Protein AF-0000000078660604 (afdb_homodimer)

Sequence (344 aa):
MTVRSMRATLASGRTIIAGRRSEPRTDGQVPAVAADTLDAATIACNVEVAREIYASRRRRHKFLPVDLFGEPTWDILLDLYLAAREDRRVPTTSACIGAHVPPTTALRWLRILEARGLVEREDDGRDGRRTFVRLTRAGLVAMDGCLANLHAGIRRAFGDGTSADARLRLAEMTVRSMRATLASGRTIIAGRRSEPRTDGQVPAVAADTLDAATIACNVEVAREIYASRRRRHKFLPVDLFGEPTWDILLDLYLAAREDRRVPTTSACIGAHVPPTTALRWLRILEARGLVEREDDGRDGRRTFVRLTRAGLVAMDGCLANLHAGIRRAFGDGTSADARLRLAE

pLDDT: mean 76.72, std 24.12, range [31.22, 98.31]

Solvent-accessible surface area (backbone atoms only — not comparable to full-atom values): 19806 Å² total; per-residue (Å²): 138,82,80,76,77,78,76,77,79,77,78,77,74,77,73,76,73,75,72,74,73,74,67,75,75,73,69,70,64,66,69,73,65,70,74,74,72,74,52,69,50,57,49,48,37,30,50,51,49,44,50,44,54,57,50,43,63,62,52,37,48,80,50,39,70,60,88,65,54,62,48,41,52,57,38,35,52,48,53,37,48,53,29,56,78,65,73,46,85,38,43,46,67,58,47,23,59,58,25,74,49,60,56,72,59,31,51,54,48,50,50,50,37,35,73,70,50,32,29,48,78,42,72,66,76,73,70,81,74,51,42,29,41,40,57,27,74,60,26,46,52,28,49,50,52,40,35,47,52,43,47,52,46,51,38,68,60,53,54,76,58,75,14,45,60,36,54,45,54,65,71,95,137,82,80,76,79,78,76,80,79,80,76,79,75,78,72,75,73,73,70,75,74,72,69,77,74,74,71,72,64,65,70,75,65,72,73,73,74,71,52,68,49,57,49,48,37,29,50,50,47,45,52,44,54,57,51,42,62,62,52,36,48,81,49,38,69,60,90,64,55,63,48,40,53,55,38,35,51,48,52,35,49,52,28,55,78,66,74,46,85,38,42,46,66,56,47,23,60,58,23,74,47,62,56,72,58,29,49,52,47,51,49,51,37,33,75,70,50,33,30,47,76,42,73,65,76,72,70,80,74,51,41,30,42,40,58,28,74,62,28,46,53,28,48,49,53,39,35,45,50,43,48,52,46,51,38,68,58,54,55,75,58,75,15,47,63,38,56,45,55,66,70,94

Secondary structure (DSSP, 8-state):
---------------------------------------HHHHHHHHHHHHHHHHHHHHGGGTS-GGG---HHHHHHHHHHHHHHTT--EEHHHHHHHTTS-HHHHHHHHHHHHHTTSEEEEE-SSSSS-EEEEE-HHHHHHHHHHHHHHHHHHHHHHTTS-SHHHHHHHH-/---------------------------------------HHHHHHHHHHHHHHHHHHHHGGGTS-GGG---HHHHHHHHHHHHHHTT--EEHHHHHHHTTS-HHHHHHHHHHHHHTTSEEEEE-SSSSS-EEEEE-HHHHHHHHHHHHHHHHHHHHHHTTS-SHHHHHHHH-

Foldseek 3Di:
DPPPPPPPPPPPPPPPPPPPPPDPPPPVPPPPPVPPPDDPVLLVQLLVLLVVVLVVLVVVCVPDPPVVDFDLLSQLLSVQLNCVVVVHWAWPVNSQVSRVDPSVVNVVSVVVCVVVQQKDKDQPVPPRPIITMHGDPVNNSVSSVVSSVVSVVVCVQDPPCVHVVVVVVVVD/DDPPPPPPPPPPPPPPPPPPPPPPPPPVPVPPPVPPPDDPVLLVQLLVLLVVVLVVLVVVCVPDPPVVDFDLLSQLLSVQLNCVVVVHWAWPVNSQVSRVDPSVVNVVSVVVCVVVQQKDKDQPVPPSPIIIMHGDPVNNSVSSVVSSVVSVVVCVQDPPCVHPVVVVVVVD

InterPro domains:
  IPR000835 MarR-type HTH domain [PF13463] (85-139)
  IPR000835 MarR-type HTH domain [SM00347] (62-166)
  IPR023187 Transcriptional regulator MarR-type, conserved site [PS01117] (105-139)
  IPR036388 Winged helix-like DNA-binding domain superfamily [G3DSA:1.10.10.10] (17-172)
  IPR036390 Winged helix DNA-binding domain superfamily [SSF46785] (57-165)

Structure (mmCIF, N/CA/C/O backbone):
data_AF-0000000078660604-model_v1
#
loop_
_entity.id
_entity.type
_entity.pdbx_description
1 polymer 'Transcriptional regulator, MarR family'
#
loop_
_atom_site.group_PDB
_atom_site.id
_atom_site.type_symbol
_atom_site.label_atom_id
_atom_site.label_alt_id
_atom_site.label_comp_id
_atom_site.label_asym_id
_atom_site.label_entity_id
_atom_site.label_seq_id
_atom_site.pdbx_PDB_ins_code
_atom_site.Cartn_x
_atom_site.Cartn_y
_atom_site.Cartn_z
_atom_site.occupancy
_atom_site.B_iso_or_equiv
_atom_site.auth_seq_id
_atom_site.auth_comp_id
_atom_site.auth_asym_id
_atom_site.auth_atom_id
_atom_site.pdbx_PDB_model_num
ATOM 1 N N . MET A 1 1 ? 59.281 -21.281 -85.25 1 31.39 1 MET A N 1
ATOM 2 C CA . MET A 1 1 ? 59.375 -20.484 -84 1 31.39 1 MET A CA 1
ATOM 3 C C . MET A 1 1 ? 58.219 -20.766 -83.062 1 31.39 1 MET A C 1
ATOM 5 O O . MET A 1 1 ? 57.062 -20.453 -83.438 1 31.39 1 MET A O 1
ATOM 9 N N . THR A 1 2 ? 58.25 -21.938 -82.312 1 33.91 2 THR A N 1
ATOM 10 C CA . THR A 1 2 ? 57.344 -22.766 -81.562 1 33.91 2 THR A CA 1
ATOM 11 C C . THR A 1 2 ? 56.906 -22.031 -80.312 1 33.91 2 THR A C 1
ATOM 13 O O . THR A 1 2 ? 57.75 -21.641 -79.438 1 33.91 2 THR A O 1
ATOM 16 N N . VAL A 1 3 ? 55.906 -21.203 -80.438 1 34.47 3 VAL A N 1
ATOM 17 C CA . VAL A 1 3 ? 55.312 -20.391 -79.375 1 34.47 3 VAL A CA 1
ATOM 18 C C . VAL A 1 3 ? 54.875 -21.281 -78.188 1 34.47 3 VAL A C 1
ATOM 20 O O . VAL A 1 3 ? 54.094 -22.203 -78.375 1 34.47 3 VAL A O 1
ATOM 23 N N . ARG A 1 4 ? 55.812 -21.562 -77.188 1 33 4 ARG A N 1
ATOM 24 C CA . ARG A 1 4 ? 55.688 -22.328 -75.938 1 33 4 ARG A CA 1
ATOM 25 C C . ARG A 1 4 ? 54.594 -21.734 -75.062 1 33 4 ARG A C 1
ATOM 27 O O . ARG A 1 4 ? 54.656 -20.562 -74.688 1 33 4 ARG A O 1
ATOM 34 N N . SER A 1 5 ? 53.344 -22.156 -75.188 1 31.97 5 SER A N 1
ATOM 35 C CA . SER A 1 5 ? 52.188 -21.75 -74.438 1 31.97 5 SER A CA 1
ATOM 36 C C . SER A 1 5 ? 52.406 -22.016 -72.938 1 31.97 5 SER A C 1
ATOM 38 O O . SER A 1 5 ? 52.688 -23.141 -72.562 1 31.97 5 SER A O 1
ATOM 40 N N . MET A 1 6 ? 53.094 -21.109 -72.25 1 31.22 6 MET A N 1
ATOM 41 C CA . MET A 1 6 ? 53.406 -21.203 -70.812 1 31.22 6 MET A CA 1
ATOM 42 C C . MET A 1 6 ? 52.125 -21.344 -70 1 31.22 6 MET A C 1
ATOM 44 O O . MET A 1 6 ? 51.281 -20.453 -70.062 1 31.22 6 MET A O 1
ATOM 48 N N . ARG A 1 7 ? 51.531 -22.547 -69.875 1 34.06 7 ARG A N 1
ATOM 49 C CA . ARG A 1 7 ? 50.375 -22.891 -69.062 1 34.06 7 ARG A CA 1
ATOM 50 C C . ARG A 1 7 ? 50.625 -22.516 -67.625 1 34.06 7 ARG A C 1
ATOM 52 O O . ARG A 1 7 ? 51.531 -23.047 -67 1 34.06 7 ARG A O 1
ATOM 59 N N . ALA A 1 8 ? 50.438 -21.203 -67.25 1 32.97 8 ALA A N 1
ATOM 60 C CA . ALA A 1 8 ? 50.531 -20.766 -65.875 1 32.97 8 ALA A CA 1
ATOM 61 C C . ALA A 1 8 ? 49.594 -21.578 -64.938 1 32.97 8 ALA A C 1
ATOM 63 O O . ALA A 1 8 ? 48.406 -21.75 -65.25 1 32.97 8 ALA A O 1
ATOM 64 N N . THR A 1 9 ? 50.094 -22.641 -64.312 1 33.59 9 THR A N 1
ATOM 65 C CA . THR A 1 9 ? 49.438 -23.438 -63.25 1 33.59 9 THR A CA 1
ATOM 66 C C . THR A 1 9 ? 49 -22.562 -62.094 1 33.59 9 THR A C 1
ATOM 68 O O . THR A 1 9 ? 49.812 -21.891 -61.469 1 33.59 9 THR A O 1
ATOM 71 N N . LEU A 1 10 ? 47.812 -21.938 -62.188 1 32.25 10 LEU A N 1
ATOM 72 C CA . LEU A 1 10 ? 47.219 -21.172 -61.094 1 32.25 10 LEU A CA 1
ATOM 73 C C . LEU A 1 10 ? 47.062 -22.047 -59.844 1 32.25 10 LEU A C 1
ATOM 75 O O . LEU A 1 10 ? 46.469 -23.109 -59.906 1 32.25 10 LEU A O 1
ATOM 79 N N . ALA A 1 11 ? 48.125 -22.016 -58.969 1 34.28 11 ALA A N 1
ATOM 80 C CA . ALA A 1 11 ? 48.125 -22.609 -57.625 1 34.28 11 ALA A CA 1
ATOM 81 C C . ALA A 1 11 ? 46.906 -22.172 -56.844 1 34.28 11 ALA A C 1
ATOM 83 O O . ALA A 1 11 ? 46.688 -20.969 -56.625 1 34.28 11 ALA A O 1
ATOM 84 N N . SER A 1 12 ? 45.75 -22.875 -57.062 1 32 12 SER A N 1
ATOM 85 C CA . SER A 1 12 ? 44.562 -22.656 -56.219 1 32 12 SER A CA 1
ATOM 86 C C . SER A 1 12 ? 44.875 -22.781 -54.75 1 32 12 SER A C 1
ATOM 88 O O . SER A 1 12 ? 45.281 -23.844 -54.281 1 32 12 SER A O 1
ATOM 90 N N . GLY A 1 13 ? 45.656 -21.797 -54.156 1 32.31 13 GLY A N 1
ATOM 91 C CA . GLY A 1 13 ? 45.875 -21.812 -52.719 1 32.31 13 GLY A CA 1
ATOM 92 C C . GLY A 1 13 ? 44.562 -21.922 -51.938 1 32.31 13 GLY A C 1
ATOM 93 O O . GLY A 1 13 ? 43.719 -21.047 -52.031 1 32.31 13 GLY A O 1
ATOM 94 N N . ARG A 1 14 ? 44.094 -23.188 -51.75 1 37.88 14 ARG A N 1
ATOM 95 C CA . ARG A 1 14 ? 43 -23.453 -50.812 1 37.88 14 ARG A CA 1
ATOM 96 C C . ARG A 1 14 ? 43.312 -22.812 -49.438 1 37.88 14 ARG A C 1
ATOM 98 O O . ARG A 1 14 ? 44.312 -23.141 -48.812 1 37.88 14 ARG A O 1
ATOM 105 N N . THR A 1 15 ? 43 -21.516 -49.344 1 38.97 15 THR A N 1
ATOM 106 C CA . THR A 1 15 ? 43.031 -20.906 -48.031 1 38.97 15 THR A CA 1
ATOM 107 C C . THR A 1 15 ? 42.188 -21.719 -47.031 1 38.97 15 THR A C 1
ATOM 109 O O . THR A 1 15 ? 41 -21.938 -47.219 1 38.97 15 THR A O 1
ATOM 112 N N . ILE A 1 16 ? 42.844 -22.688 -46.375 1 35.78 16 ILE A N 1
ATOM 113 C CA . ILE A 1 16 ? 42.219 -23.359 -45.25 1 35.78 16 ILE A CA 1
ATOM 114 C C . ILE A 1 16 ? 41.688 -22.328 -44.25 1 35.78 16 ILE A C 1
ATOM 116 O O . ILE A 1 16 ? 42.438 -21.484 -43.781 1 35.78 16 ILE A O 1
ATOM 120 N N . ILE A 1 17 ? 40.531 -21.844 -44.5 1 37.28 17 ILE A N 1
ATOM 121 C CA . ILE A 1 17 ? 39.875 -21.078 -43.438 1 37.28 17 ILE A CA 1
ATOM 122 C C . ILE A 1 17 ? 39.844 -21.875 -42.125 1 37.28 17 ILE A C 1
ATOM 124 O O . ILE A 1 17 ? 39.219 -22.938 -42.062 1 37.28 17 ILE A O 1
ATOM 128 N N . ALA A 1 18 ? 40.906 -21.812 -41.312 1 39.91 18 ALA A N 1
ATOM 129 C CA . ALA A 1 18 ? 40.875 -22.312 -39.938 1 39.91 18 ALA A CA 1
ATOM 130 C C . ALA A 1 18 ? 39.562 -21.891 -39.25 1 39.91 18 ALA A C 1
ATOM 132 O O . ALA A 1 18 ? 39.25 -20.703 -39.188 1 39.91 18 ALA A O 1
ATOM 133 N N . GLY A 1 19 ? 38.562 -22.75 -39.438 1 31.53 19 GLY A N 1
ATOM 134 C CA . GLY A 1 19 ? 37.375 -22.562 -38.625 1 31.53 19 GLY A CA 1
ATOM 135 C C . GLY A 1 19 ? 37.656 -22.172 -37.188 1 31.53 19 GLY A C 1
ATOM 136 O O . GLY A 1 19 ? 38.5 -22.781 -36.531 1 31.53 19 GLY A O 1
ATOM 137 N N . ARG A 1 20 ? 37.688 -20.859 -36.875 1 36.06 20 ARG A N 1
ATOM 138 C CA . ARG A 1 20 ? 37.688 -20.453 -35.5 1 36.06 20 ARG A CA 1
ATOM 139 C C . ARG A 1 20 ? 36.844 -21.359 -34.625 1 36.06 20 ARG A C 1
ATOM 141 O O . ARG A 1 20 ? 35.656 -21.531 -34.906 1 36.06 20 ARG A O 1
ATOM 148 N N . ARG A 1 21 ? 37.5 -22.406 -34 1 37 21 ARG A N 1
ATOM 149 C CA . ARG A 1 21 ? 36.844 -23.156 -32.938 1 37 21 ARG A CA 1
ATOM 150 C C . ARG A 1 21 ? 36 -22.25 -32.062 1 37 21 ARG A C 1
ATOM 152 O O . ARG A 1 21 ? 36.5 -21.25 -31.531 1 37 21 ARG A O 1
ATOM 159 N N . SER A 1 22 ? 34.688 -22.156 -32.406 1 39.25 22 SER A N 1
ATOM 160 C CA . SER A 1 22 ? 33.781 -21.516 -31.453 1 39.25 22 SER A CA 1
ATOM 161 C C . SER A 1 22 ? 34.125 -21.875 -30.016 1 39.25 22 SER A C 1
ATOM 163 O O . SER A 1 22 ? 34.281 -23.062 -29.703 1 39.25 22 SER A O 1
ATOM 165 N N . GLU A 1 23 ? 34.906 -21.078 -29.281 1 43.34 23 GLU A N 1
ATOM 166 C CA . GLU A 1 23 ? 35.062 -21.266 -27.844 1 43.34 23 GLU A CA 1
ATOM 167 C C . GLU A 1 23 ? 33.75 -21.75 -27.219 1 43.34 23 GLU A C 1
ATOM 169 O O . GLU A 1 23 ? 32.688 -21.375 -27.656 1 43.34 23 GLU A O 1
ATOM 174 N N . PRO A 1 24 ? 33.781 -22.984 -26.641 1 40.78 24 PRO A N 1
ATOM 175 C CA . PRO A 1 24 ? 32.562 -23.375 -25.938 1 40.78 24 PRO A CA 1
ATOM 176 C C . PRO A 1 24 ? 31.922 -22.203 -25.188 1 40.78 24 PRO A C 1
ATOM 178 O O . PRO A 1 24 ? 32.625 -21.359 -24.656 1 40.78 24 PRO A O 1
ATOM 181 N N . ARG A 1 25 ? 30.797 -21.719 -25.703 1 39.72 25 ARG A N 1
ATOM 182 C CA . ARG A 1 25 ? 30 -20.844 -24.875 1 39.72 25 ARG A CA 1
ATOM 183 C C . ARG A 1 25 ? 29.953 -21.344 -23.422 1 39.72 25 ARG A C 1
ATOM 185 O O . ARG A 1 25 ? 29.5 -22.453 -23.172 1 39.72 25 ARG A O 1
ATOM 192 N N . THR A 1 26 ? 30.984 -21.062 -22.609 1 37.56 26 THR A N 1
ATOM 193 C CA . THR A 1 26 ? 30.734 -21.25 -21.188 1 37.56 26 THR A CA 1
ATOM 194 C C . THR A 1 26 ? 29.297 -20.844 -20.828 1 37.56 26 THR A C 1
ATOM 196 O O . THR A 1 26 ? 28.938 -19.672 -20.891 1 37.56 26 THR A O 1
ATOM 199 N N . ASP A 1 27 ? 28.391 -21.656 -21.281 1 35.84 27 ASP A N 1
ATOM 200 C CA . ASP A 1 27 ? 27.094 -21.484 -20.641 1 35.84 27 ASP A CA 1
ATOM 201 C C . ASP A 1 27 ? 27.25 -21.219 -19.141 1 35.84 27 ASP A C 1
ATOM 203 O O . ASP A 1 27 ? 27.641 -22.109 -18.391 1 35.84 27 ASP A O 1
ATOM 207 N N . GLY A 1 28 ? 27.938 -20.141 -18.797 1 37.28 28 GLY A N 1
ATOM 208 C CA . GLY A 1 28 ? 27.828 -19.75 -17.406 1 37.28 28 GLY A CA 1
ATOM 209 C C . GLY A 1 28 ? 26.5 -20.141 -16.781 1 37.28 28 GLY A C 1
ATOM 210 O O . GLY A 1 28 ? 25.516 -19.422 -16.891 1 37.28 28 GLY A O 1
ATOM 211 N N . GLN A 1 29 ? 26.234 -21.453 -16.734 1 36.56 29 GLN A N 1
ATOM 212 C CA . GLN A 1 29 ? 25.109 -21.875 -15.906 1 36.56 29 GLN A CA 1
ATOM 213 C C . GLN A 1 29 ? 25.062 -21.094 -14.602 1 36.56 29 GLN A C 1
ATOM 215 O O . GLN A 1 29 ? 26.031 -21.094 -13.828 1 36.56 29 GLN A O 1
ATOM 220 N N . VAL A 1 30 ? 24.562 -19.906 -14.602 1 39.44 30 VAL A N 1
ATOM 221 C CA . VAL A 1 30 ? 24.234 -19.375 -13.281 1 39.44 30 VAL A CA 1
ATOM 222 C C . VAL A 1 30 ? 23.859 -20.516 -12.344 1 39.44 30 VAL A C 1
ATOM 224 O O . VAL A 1 30 ? 23.062 -21.391 -12.695 1 39.44 30 VAL A O 1
ATOM 227 N N . PRO A 1 31 ? 24.891 -21 -11.602 1 38.25 31 PRO A N 1
ATOM 228 C CA . PRO A 1 31 ? 24.438 -22.062 -10.703 1 38.25 31 PRO A CA 1
ATOM 229 C C . PRO A 1 31 ? 22.969 -21.906 -10.297 1 38.25 31 PRO A C 1
ATOM 231 O O . PRO A 1 31 ? 22.484 -20.781 -10.141 1 38.25 31 PRO A O 1
ATOM 234 N N . ALA A 1 32 ? 22.172 -22.719 -10.734 1 37.56 32 ALA A N 1
ATOM 235 C CA . ALA A 1 32 ? 20.844 -22.75 -10.117 1 37.56 32 ALA A CA 1
ATOM 236 C C . ALA A 1 32 ? 20.922 -22.484 -8.617 1 37.56 32 ALA A C 1
ATOM 238 O O . ALA A 1 32 ? 21.469 -23.281 -7.863 1 37.56 32 ALA A O 1
ATOM 239 N N . VAL A 1 33 ? 21.516 -21.406 -8.172 1 40.03 33 VAL A N 1
ATOM 240 C CA . VAL A 1 33 ? 21.312 -21.172 -6.746 1 40.03 33 VAL A CA 1
ATOM 241 C C . VAL A 1 33 ? 20.078 -21.922 -6.258 1 40.03 33 VAL A C 1
ATOM 243 O O . VAL A 1 33 ? 19 -21.781 -6.836 1 40.03 33 VAL A O 1
ATOM 246 N N . ALA A 1 34 ? 20.172 -23.141 -5.875 1 41.19 34 ALA A N 1
ATOM 247 C CA . ALA A 1 34 ? 19.094 -23.828 -5.18 1 41.19 34 ALA A CA 1
ATOM 248 C C . ALA A 1 34 ? 18.141 -22.844 -4.5 1 41.19 34 ALA A C 1
ATOM 250 O O . ALA A 1 34 ? 18.578 -21.984 -3.744 1 41.19 34 ALA A O 1
ATOM 251 N N . ALA A 1 35 ? 17.328 -22.172 -5.18 1 47.12 35 ALA A N 1
ATOM 252 C CA . ALA A 1 35 ? 16.312 -21.359 -4.523 1 47.12 35 ALA A CA 1
ATOM 253 C C . ALA A 1 35 ? 16.016 -21.875 -3.123 1 47.12 35 ALA A C 1
ATOM 255 O O . ALA A 1 35 ? 15.43 -22.953 -2.971 1 47.12 35 ALA A O 1
ATOM 256 N N . ASP A 1 36 ? 16.938 -21.906 -2.211 1 53.41 36 ASP A N 1
ATOM 257 C CA . ASP A 1 36 ? 16.688 -22.297 -0.826 1 53.41 36 ASP A CA 1
ATOM 258 C C . ASP A 1 36 ? 15.242 -22.031 -0.43 1 53.41 36 ASP A C 1
ATOM 260 O O . ASP A 1 36 ? 14.719 -20.938 -0.667 1 53.41 36 ASP A O 1
ATOM 264 N N . THR A 1 37 ? 14.375 -23.047 -0.521 1 72 37 THR A N 1
ATOM 265 C CA . THR A 1 37 ? 12.969 -23.109 -0.155 1 72 37 THR A CA 1
ATOM 266 C C . THR A 1 37 ? 12.727 -22.438 1.194 1 72 37 THR A C 1
ATOM 268 O O . THR A 1 37 ? 13.477 -22.656 2.146 1 72 37 THR A O 1
ATOM 271 N N . LEU A 1 38 ? 12.148 -21.297 1.177 1 86.25 38 LEU A N 1
ATOM 272 C CA . LEU A 1 38 ? 11.734 -20.656 2.42 1 86.25 38 LEU A CA 1
ATOM 273 C C . LEU A 1 38 ? 11.086 -21.656 3.363 1 86.25 38 LEU A C 1
ATOM 275 O O . LEU A 1 38 ? 10.398 -22.578 2.918 1 86.25 38 LEU A O 1
ATOM 279 N N . ASP A 1 39 ? 11.492 -21.547 4.598 1 87.94 39 ASP A N 1
ATOM 280 C CA . ASP A 1 39 ? 10.844 -22.422 5.578 1 87.94 39 ASP A CA 1
ATOM 281 C C . ASP A 1 39 ? 9.352 -22.109 5.688 1 87.94 39 ASP A C 1
ATOM 283 O O . ASP A 1 39 ? 8.914 -21.016 5.324 1 87.94 39 ASP A O 1
ATOM 287 N N . ALA A 1 40 ? 8.648 -23.062 6.184 1 88.81 40 ALA A N 1
ATOM 288 C CA . ALA A 1 40 ? 7.191 -23 6.23 1 88.81 40 ALA A CA 1
ATOM 289 C C . ALA A 1 40 ? 6.719 -21.844 7.094 1 88.81 40 ALA A C 1
ATOM 291 O O . ALA A 1 40 ? 5.695 -21.219 6.805 1 88.81 40 ALA A O 1
ATOM 292 N N . ALA A 1 41 ? 7.465 -21.562 8.117 1 86.44 41 ALA A N 1
ATOM 293 C CA . ALA A 1 41 ? 7.09 -20.469 9.016 1 86.44 41 ALA A CA 1
ATOM 294 C C . ALA A 1 41 ? 7.199 -19.109 8.312 1 86.44 41 ALA A C 1
ATOM 296 O O . ALA A 1 41 ? 6.328 -18.25 8.469 1 86.44 41 ALA A O 1
ATOM 297 N N . THR A 1 42 ? 8.203 -19 7.598 1 89.38 42 THR A N 1
ATOM 298 C CA . THR A 1 42 ? 8.398 -17.766 6.855 1 89.38 42 THR A CA 1
ATOM 299 C C . THR A 1 42 ? 7.316 -17.594 5.797 1 89.38 42 THR A C 1
ATOM 301 O O . THR A 1 42 ? 6.781 -16.484 5.625 1 89.38 42 THR A O 1
ATOM 304 N N . ILE A 1 43 ? 7.008 -18.672 5.195 1 93.12 43 ILE A N 1
ATOM 305 C CA . ILE A 1 43 ? 5.973 -18.625 4.168 1 93.12 43 ILE A CA 1
ATOM 306 C C . ILE A 1 43 ? 4.633 -18.25 4.801 1 93.12 43 ILE A C 1
ATOM 308 O O . ILE A 1 43 ? 3.895 -17.422 4.258 1 93.12 43 ILE A O 1
ATOM 312 N N . ALA A 1 44 ? 4.367 -18.828 5.918 1 91.44 44 ALA A N 1
ATOM 313 C CA . ALA A 1 44 ? 3.117 -18.531 6.617 1 91.44 44 ALA A CA 1
ATOM 314 C C . ALA A 1 44 ? 3.02 -17.062 6.984 1 91.44 44 ALA A C 1
ATOM 316 O O . ALA A 1 44 ? 1.965 -16.438 6.824 1 91.44 44 ALA A O 1
ATOM 317 N N . CYS A 1 45 ? 4.125 -16.5 7.383 1 91.06 45 CYS A N 1
ATOM 318 C CA . CYS A 1 45 ? 4.152 -15.086 7.73 1 91.06 45 CYS A CA 1
ATOM 319 C C . CYS A 1 45 ? 3.949 -14.211 6.5 1 91.06 45 CYS A C 1
ATOM 321 O O . CYS A 1 45 ? 3.17 -13.258 6.527 1 91.06 45 CYS A O 1
ATOM 323 N N . ASN A 1 46 ? 4.598 -14.609 5.473 1 94.56 46 ASN A N 1
ATOM 324 C CA . ASN A 1 46 ? 4.453 -13.875 4.223 1 94.56 46 ASN A CA 1
ATOM 325 C C . ASN A 1 46 ? 3.014 -13.891 3.721 1 94.56 46 ASN A C 1
ATOM 327 O O . ASN A 1 46 ? 2.502 -12.875 3.248 1 94.56 46 ASN A O 1
ATOM 331 N N . VAL A 1 47 ? 2.426 -15.016 3.84 1 95.31 47 VAL A N 1
ATOM 332 C CA . VAL A 1 47 ? 1.053 -15.164 3.371 1 95.31 47 VAL A CA 1
ATOM 333 C C . VAL A 1 47 ? 0.123 -14.273 4.195 1 95.31 47 VAL A C 1
ATOM 335 O O . VAL A 1 47 ? -0.75 -13.602 3.643 1 95.31 47 VAL A O 1
ATOM 338 N N . GLU A 1 48 ? 0.333 -14.211 5.465 1 92.69 48 GLU A N 1
ATOM 339 C CA . GLU A 1 48 ? -0.499 -13.383 6.332 1 92.69 48 GLU A CA 1
ATOM 340 C C . GLU A 1 48 ? -0.316 -11.898 6.02 1 92.69 48 GLU A C 1
ATOM 342 O O . GLU A 1 48 ? -1.286 -11.133 6.004 1 92.69 48 GLU A O 1
ATOM 347 N N . VAL A 1 49 ? 0.904 -11.547 5.816 1 93.25 49 VAL A N 1
ATOM 348 C CA . VAL A 1 49 ? 1.182 -10.164 5.453 1 93.25 49 VAL A CA 1
ATOM 349 C C . VAL A 1 49 ? 0.483 -9.82 4.137 1 93.25 49 VAL A C 1
ATOM 351 O O . VAL A 1 49 ? -0.194 -8.797 4.035 1 93.25 49 VAL A O 1
ATOM 354 N N . ALA A 1 50 ? 0.609 -10.688 3.193 1 96 50 ALA A N 1
ATOM 355 C CA . ALA A 1 50 ? -0.009 -10.477 1.888 1 96 50 ALA A CA 1
ATOM 356 C C . ALA A 1 50 ? -1.522 -10.328 2.014 1 96 50 ALA A C 1
ATOM 358 O O . ALA A 1 50 ? -2.119 -9.43 1.407 1 96 50 ALA A O 1
ATOM 359 N N . ARG A 1 51 ? -2.074 -11.188 2.781 1 94.44 51 ARG A N 1
ATOM 360 C CA . ARG A 1 51 ? -3.518 -11.164 2.99 1 94.44 51 ARG A CA 1
ATOM 361 C C . ARG A 1 51 ? -3.961 -9.844 3.602 1 94.44 51 ARG A C 1
ATOM 363 O O . ARG A 1 51 ? -4.945 -9.242 3.156 1 94.44 51 ARG A O 1
ATOM 370 N N . GLU A 1 52 ? -3.275 -9.414 4.582 1 92.12 52 GLU A N 1
ATOM 371 C CA . GLU A 1 52 ? -3.672 -8.195 5.27 1 92.12 52 GLU A CA 1
ATOM 372 C C . GLU A 1 52 ? -3.459 -6.969 4.387 1 92.12 52 GLU A C 1
ATOM 374 O O . GLU A 1 52 ? -4.289 -6.055 4.371 1 92.12 52 GLU A O 1
ATOM 379 N N . ILE A 1 53 ? -2.389 -6.957 3.717 1 92.06 53 ILE A N 1
ATOM 380 C CA . ILE A 1 53 ? -2.123 -5.824 2.84 1 92.06 53 ILE A CA 1
ATOM 381 C C . ILE A 1 53 ? -3.172 -5.77 1.73 1 92.06 53 ILE A C 1
ATOM 383 O O . ILE A 1 53 ? -3.688 -4.699 1.402 1 92.06 53 ILE A O 1
ATOM 387 N N . TYR A 1 54 ? -3.469 -6.891 1.198 1 92.56 54 TYR A N 1
ATOM 388 C CA . TYR A 1 54 ? -4.492 -6.988 0.163 1 92.56 54 TYR A CA 1
ATOM 389 C C . TYR A 1 54 ? -5.84 -6.496 0.68 1 92.56 54 TYR A C 1
ATOM 391 O O . TYR A 1 54 ? -6.492 -5.668 0.039 1 92.56 54 TYR A O 1
ATOM 399 N N . ALA A 1 55 ? -6.234 -6.922 1.864 1 91.31 55 ALA A N 1
ATOM 400 C CA . ALA A 1 55 ? -7.52 -6.562 2.459 1 91.31 55 ALA A CA 1
ATOM 401 C C . ALA A 1 55 ? -7.562 -5.082 2.824 1 91.31 55 ALA A C 1
ATOM 403 O O . ALA A 1 55 ? -8.586 -4.422 2.648 1 91.31 55 ALA A O 1
ATOM 404 N N . SER A 1 56 ? -6.477 -4.605 3.352 1 90.25 56 SER A N 1
ATOM 405 C CA . SER A 1 56 ? -6.461 -3.221 3.809 1 90.25 56 SER A CA 1
ATOM 406 C C . SER A 1 56 ? -6.609 -2.25 2.641 1 90.25 56 SER A C 1
ATOM 408 O O . SER A 1 56 ? -7.215 -1.187 2.781 1 90.25 56 SER A O 1
ATOM 410 N N . ARG A 1 57 ? -6 -2.566 1.566 1 88.69 57 ARG A N 1
ATOM 411 C CA . ARG A 1 57 ? -6.129 -1.732 0.376 1 88.69 57 ARG A CA 1
ATOM 412 C C . ARG A 1 57 ? -7.582 -1.627 -0.066 1 88.69 57 ARG A C 1
ATOM 414 O O . ARG A 1 57 ? -8.031 -0.561 -0.49 1 88.69 57 ARG A O 1
ATOM 421 N N . ARG A 1 58 ? -8.336 -2.66 0.147 1 87.25 58 ARG A N 1
ATOM 422 C CA . ARG A 1 58 ? -9.758 -2.65 -0.179 1 87.25 58 ARG A CA 1
ATOM 423 C C . ARG A 1 58 ? -10.539 -1.799 0.815 1 87.25 58 ARG A C 1
ATOM 425 O O . ARG A 1 58 ? -11.469 -1.086 0.432 1 87.25 58 ARG A O 1
ATOM 432 N N . ARG A 1 59 ? -10.117 -1.833 1.956 1 91.88 59 ARG A N 1
ATOM 433 C CA . ARG A 1 59 ? -10.836 -1.135 3.02 1 91.88 59 ARG A CA 1
ATOM 434 C C . ARG A 1 59 ? -10.547 0.363 2.98 1 91.88 59 ARG A C 1
ATOM 436 O O . ARG A 1 59 ? -11.297 1.158 3.557 1 91.88 59 ARG A O 1
ATOM 443 N N . ARG A 1 60 ? -9.492 0.718 2.326 1 91.5 60 ARG A N 1
ATOM 444 C CA . ARG A 1 60 ? -9.102 2.121 2.238 1 91.5 60 ARG A CA 1
ATOM 445 C C . ARG A 1 60 ? -10.211 2.963 1.615 1 91.5 60 ARG A C 1
ATOM 447 O O . ARG A 1 60 ? -10.375 4.133 1.967 1 91.5 60 ARG A O 1
ATOM 454 N N . HIS A 1 61 ? -11.047 2.35 0.822 1 89.75 61 HIS A N 1
ATOM 455 C CA . HIS A 1 61 ? -12.086 3.055 0.086 1 89.75 61 HIS A CA 1
ATOM 456 C C . HIS A 1 61 ? -13.211 3.504 1.015 1 89.75 61 HIS A C 1
ATOM 458 O O . HIS A 1 61 ? -14.023 4.348 0.644 1 89.75 61 HIS A O 1
ATOM 464 N N . LYS A 1 62 ? -13.266 2.951 2.152 1 92.25 62 LYS A N 1
ATOM 465 C CA . LYS A 1 62 ? -14.242 3.381 3.148 1 92.25 62 LYS A CA 1
ATOM 466 C C . LYS A 1 62 ? -13.93 4.785 3.656 1 92.25 62 LYS A C 1
ATOM 468 O O . LYS A 1 62 ? -14.812 5.48 4.168 1 92.25 62 LYS A O 1
ATOM 473 N N . PHE A 1 63 ? -12.656 5.23 3.512 1 93.44 63 PHE A N 1
ATOM 474 C CA . PHE A 1 63 ? -12.211 6.48 4.117 1 93.44 63 PHE A CA 1
ATOM 475 C C . PHE A 1 63 ? -11.812 7.488 3.043 1 93.44 63 PHE A C 1
ATOM 477 O O . PHE A 1 63 ? -11.906 8.695 3.256 1 93.44 63 PHE A O 1
ATOM 484 N N . LEU A 1 64 ? -11.328 6.961 1.95 1 94.12 64 LEU A N 1
ATOM 485 C CA . LEU A 1 64 ? -10.812 7.781 0.861 1 94.12 64 LEU A CA 1
ATOM 486 C C . LEU A 1 64 ? -11.445 7.383 -0.468 1 94.12 64 LEU A C 1
ATOM 488 O O . LEU A 1 64 ? -11.75 6.211 -0.689 1 94.12 64 LEU A O 1
ATOM 492 N N . PRO A 1 65 ? -11.609 8.367 -1.322 1 90.12 65 PRO A N 1
ATOM 493 C CA . PRO A 1 65 ? -12.219 8.039 -2.615 1 90.12 65 PRO A CA 1
ATOM 494 C C . PRO A 1 65 ? -11.406 7.012 -3.404 1 90.12 65 PRO A C 1
ATOM 496 O O . PRO A 1 65 ? -10.172 7.113 -3.473 1 90.12 65 PR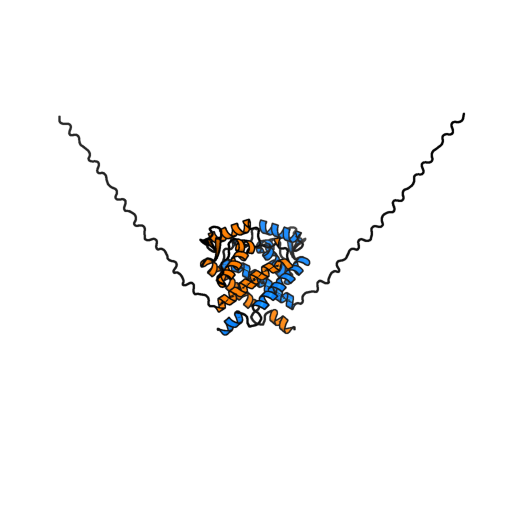O A O 1
ATOM 499 N N . VAL A 1 66 ? -12.102 6.152 -4.117 1 84.12 66 VAL A N 1
ATOM 500 C CA . VAL A 1 66 ? -11.5 4.988 -4.758 1 84.12 66 VAL A CA 1
ATOM 501 C C . VAL A 1 66 ? -10.68 5.434 -5.965 1 84.12 66 VAL A C 1
ATOM 503 O O . VAL A 1 66 ? -9.656 4.816 -6.293 1 84.12 66 VAL A O 1
ATOM 506 N N . ASP A 1 67 ? -11.086 6.457 -6.582 1 85.62 67 ASP A N 1
ATOM 507 C CA . ASP A 1 67 ? -10.484 6.867 -7.844 1 85.62 67 ASP A CA 1
ATOM 508 C C . ASP A 1 67 ? -9.148 7.566 -7.613 1 85.62 67 ASP A C 1
ATOM 510 O O . ASP A 1 67 ? -8.438 7.902 -8.57 1 85.62 67 ASP A O 1
ATOM 514 N N . LEU A 1 68 ? -8.828 7.758 -6.344 1 87.88 68 LEU A N 1
ATOM 515 C CA . LEU A 1 68 ? -7.566 8.414 -6.016 1 87.88 68 LEU A CA 1
ATOM 516 C C . LEU A 1 68 ? -6.43 7.402 -5.934 1 87.88 68 LEU A C 1
ATOM 518 O O . LEU A 1 68 ? -5.254 7.781 -5.914 1 87.88 68 LEU A O 1
ATOM 522 N N . PHE A 1 69 ? -6.922 6.156 -5.898 1 82.81 69 PHE A N 1
ATOM 523 C CA . PHE A 1 69 ? -5.938 5.113 -5.629 1 82.81 69 PHE A CA 1
ATOM 524 C C . PHE A 1 69 ? -5.973 4.043 -6.715 1 82.81 69 PHE A C 1
ATOM 526 O O . PHE A 1 69 ? -7.008 3.836 -7.355 1 82.81 69 PHE A O 1
ATOM 533 N N . GLY A 1 70 ? -4.797 3.576 -7.059 1 81.94 70 GLY A N 1
ATOM 534 C CA . GLY A 1 70 ? -4.734 2.463 -7.992 1 81.94 70 GLY A CA 1
ATOM 535 C C . GLY A 1 70 ? -3.32 1.965 -8.227 1 81.94 70 GLY A C 1
ATOM 536 O O . GLY A 1 70 ? -2.447 2.734 -8.633 1 81.94 70 GLY A O 1
ATOM 537 N N . GLU A 1 71 ? -3.145 0.809 -7.871 1 89.25 71 GLU A N 1
ATOM 538 C CA . GLU A 1 71 ? -1.91 0.086 -8.164 1 89.25 71 GLU A CA 1
ATOM 539 C C . GLU A 1 71 ? -2.201 -1.337 -8.625 1 89.25 71 GLU A C 1
ATOM 541 O O . GLU A 1 71 ? -1.963 -2.297 -7.895 1 89.25 71 GLU A O 1
ATOM 546 N N . PRO A 1 72 ? -2.654 -1.419 -9.859 1 92.31 72 PRO A N 1
ATOM 547 C CA . PRO A 1 72 ? -3.135 -2.711 -10.359 1 92.31 72 PRO A CA 1
ATOM 548 C C . PRO A 1 72 ? -2.049 -3.787 -10.344 1 92.31 72 PRO A C 1
ATOM 550 O O . PRO A 1 72 ? -2.338 -4.957 -10.086 1 92.31 72 PRO A O 1
ATOM 553 N N . THR A 1 73 ? -0.851 -3.412 -10.648 1 94.56 73 THR A N 1
ATOM 554 C CA . THR A 1 73 ? 0.232 -4.387 -10.664 1 94.56 73 THR A CA 1
ATOM 555 C C . THR A 1 73 ? 0.429 -5 -9.281 1 94.56 73 THR A C 1
ATOM 557 O O . THR A 1 73 ? 0.607 -6.211 -9.156 1 94.56 73 THR A O 1
ATOM 560 N N . TRP A 1 74 ? 0.393 -4.164 -8.273 1 94.69 74 TRP A N 1
ATOM 561 C CA . TRP A 1 74 ? 0.523 -4.656 -6.906 1 94.69 74 TRP A CA 1
ATOM 562 C C . TRP A 1 74 ? -0.641 -5.57 -6.543 1 94.69 74 TRP A C 1
ATOM 564 O O . TRP A 1 74 ? -0.442 -6.633 -5.949 1 94.69 74 TRP A O 1
ATOM 574 N N . ASP A 1 75 ? -1.841 -5.195 -6.867 1 94.94 75 ASP A N 1
ATOM 575 C CA . ASP A 1 75 ? -3.023 -6.012 -6.605 1 94.94 75 ASP A CA 1
ATOM 576 C C . ASP A 1 75 ? -2.922 -7.363 -7.305 1 94.94 75 ASP A C 1
ATOM 578 O O . ASP A 1 75 ? -3.221 -8.398 -6.707 1 94.94 75 ASP A O 1
ATOM 582 N N . ILE A 1 76 ? -2.484 -7.336 -8.516 1 96.12 76 ILE A N 1
ATOM 583 C CA . ILE A 1 76 ? -2.336 -8.57 -9.289 1 96.12 76 ILE A CA 1
ATOM 584 C C . ILE A 1 76 ? -1.281 -9.461 -8.633 1 96.12 76 ILE A C 1
ATOM 586 O O . ILE A 1 76 ? -1.513 -10.648 -8.422 1 96.12 76 ILE A O 1
ATOM 590 N N . LEU A 1 77 ? -0.167 -8.891 -8.273 1 97.38 77 LEU A N 1
ATOM 591 C CA . LEU A 1 77 ? 0.931 -9.656 -7.695 1 97.38 77 LEU A CA 1
ATOM 592 C C . LEU A 1 77 ? 0.526 -10.258 -6.352 1 97.38 77 LEU A C 1
ATOM 594 O O . LEU A 1 77 ? 0.86 -11.406 -6.055 1 97.38 77 LEU A O 1
ATOM 598 N N . LEU A 1 78 ? -0.172 -9.492 -5.551 1 96.88 78 LEU A N 1
ATOM 599 C CA . LEU A 1 78 ? -0.639 -10 -4.266 1 96.88 78 LEU A CA 1
ATOM 600 C C . LEU A 1 78 ? -1.613 -11.156 -4.461 1 96.88 78 LEU A C 1
ATOM 602 O O . LEU A 1 78 ? -1.502 -12.188 -3.791 1 96.88 78 LEU A O 1
ATOM 606 N N . ASP A 1 79 ? -2.521 -10.977 -5.355 1 96.31 79 ASP A N 1
ATOM 607 C CA . ASP A 1 79 ? -3.518 -12 -5.652 1 96.31 79 ASP A CA 1
ATOM 608 C C . ASP A 1 79 ? -2.854 -13.289 -6.137 1 96.31 79 ASP A C 1
ATOM 610 O O . ASP A 1 79 ? -3.156 -14.375 -5.641 1 96.31 79 ASP A O 1
ATOM 614 N N . LEU A 1 80 ? -1.972 -13.18 -7.027 1 97.69 80 LEU A N 1
ATOM 615 C CA . LEU A 1 80 ? -1.309 -14.344 -7.602 1 97.69 80 LEU A CA 1
ATOM 616 C C . LEU A 1 80 ? -0.392 -15.008 -6.578 1 97.69 80 LEU A C 1
ATOM 618 O O . LEU A 1 80 ? -0.234 -16.234 -6.582 1 97.69 80 LEU A O 1
ATOM 622 N N . TYR A 1 81 ? 0.22 -14.227 -5.711 1 98.31 81 TYR A N 1
ATOM 623 C CA . TYR A 1 81 ? 1.045 -14.789 -4.648 1 98.31 81 TYR A CA 1
ATOM 624 C C . TYR A 1 81 ? 0.214 -15.672 -3.727 1 98.31 81 TYR A C 1
ATOM 626 O O . TYR A 1 81 ? 0.604 -16.797 -3.426 1 98.31 81 TYR A O 1
ATOM 634 N N . LEU A 1 82 ? -0.893 -15.133 -3.301 1 97.5 82 LEU A N 1
ATOM 635 C CA . LEU A 1 82 ? -1.785 -15.891 -2.434 1 97.5 82 LEU A CA 1
ATOM 636 C C . LEU A 1 82 ? -2.262 -17.172 -3.125 1 97.5 82 LEU A C 1
ATOM 638 O O . LEU A 1 82 ? -2.277 -18.234 -2.516 1 97.5 82 LEU A O 1
ATOM 642 N N . ALA A 1 83 ? -2.592 -17.078 -4.355 1 97.25 83 ALA A N 1
ATOM 643 C CA . ALA A 1 83 ? -3.033 -18.234 -5.121 1 97.25 83 ALA A CA 1
ATOM 644 C C . ALA A 1 83 ? -1.926 -19.281 -5.219 1 97.25 83 ALA A C 1
ATOM 646 O O . ALA A 1 83 ? -2.18 -20.484 -5.07 1 97.25 83 ALA A O 1
ATOM 647 N N . ALA A 1 84 ? -0.729 -18.844 -5.469 1 96.81 84 ALA A N 1
ATOM 648 C CA . ALA A 1 84 ? 0.41 -19.75 -5.59 1 96.81 84 ALA A CA 1
ATOM 649 C C . ALA A 1 84 ? 0.638 -20.531 -4.293 1 96.81 84 ALA A C 1
ATOM 651 O O . ALA A 1 84 ? 0.877 -21.734 -4.312 1 96.81 84 ALA A O 1
ATOM 652 N N . ARG A 1 85 ? 0.576 -19.812 -3.227 1 96.38 85 ARG A N 1
ATOM 653 C CA . ARG A 1 85 ? 0.846 -20.422 -1.931 1 96.38 85 ARG A CA 1
ATOM 654 C C . ARG A 1 85 ? -0.306 -21.328 -1.501 1 96.38 85 ARG A C 1
ATOM 656 O O . ARG A 1 85 ? -0.125 -22.219 -0.675 1 96.38 85 ARG A O 1
ATOM 663 N N . GLU A 1 86 ? -1.439 -21.125 -2.057 1 95.44 86 GLU A N 1
ATOM 664 C CA . GLU A 1 86 ? -2.602 -21.953 -1.779 1 95.44 86 GLU A CA 1
ATOM 665 C C . GLU A 1 86 ? -2.789 -23.016 -2.861 1 95.44 86 GLU A C 1
ATOM 667 O O . GLU A 1 86 ? -3.811 -23.703 -2.891 1 95.44 86 GLU A O 1
ATOM 672 N N . ASP A 1 87 ? -1.916 -23.109 -3.795 1 94.81 87 ASP A N 1
ATOM 673 C CA . ASP A 1 87 ? -1.929 -24.062 -4.906 1 94.81 87 ASP A CA 1
ATOM 674 C C . ASP A 1 87 ? -3.205 -23.922 -5.734 1 94.81 87 ASP A C 1
ATOM 676 O O . ASP A 1 87 ? -3.846 -24.906 -6.07 1 94.81 87 ASP A O 1
ATOM 680 N N . ARG A 1 88 ? -3.564 -22.734 -5.973 1 95.25 88 ARG A N 1
ATOM 681 C CA . ARG A 1 88 ? -4.738 -22.422 -6.781 1 95.25 88 ARG A CA 1
ATOM 682 C C . ARG A 1 88 ? -4.34 -21.812 -8.125 1 95.25 88 ARG A C 1
ATOM 684 O O . ARG A 1 88 ? -3.355 -21.078 -8.211 1 95.25 88 ARG A O 1
ATOM 691 N N . ARG A 1 89 ? -5.105 -22.109 -9.039 1 93.69 89 ARG A N 1
ATOM 692 C CA . ARG A 1 89 ? -4.953 -21.484 -10.352 1 93.69 89 ARG A CA 1
ATOM 693 C C . ARG A 1 89 ? -5.859 -20.266 -10.484 1 93.69 89 ARG A C 1
ATOM 695 O O . ARG A 1 89 ? -7 -20.281 -10.016 1 93.69 89 ARG A O 1
ATOM 702 N N . VAL A 1 90 ? -5.336 -19.25 -11.203 1 96.38 90 VAL A N 1
ATOM 703 C CA . VAL A 1 90 ? -6.109 -18.016 -11.352 1 96.38 90 VAL A CA 1
ATOM 704 C C . VAL A 1 90 ? -6.41 -17.781 -12.828 1 96.38 90 VAL A C 1
ATOM 706 O O . VAL A 1 90 ? -5.496 -17.531 -13.625 1 96.38 90 VAL A O 1
ATOM 709 N N . PRO A 1 91 ? -7.707 -17.875 -13.18 1 95.44 91 PRO A N 1
ATOM 710 C CA . PRO A 1 91 ? -8.031 -17.469 -14.547 1 95.44 91 PRO A CA 1
ATOM 711 C C . PRO A 1 91 ? -7.645 -16.031 -14.844 1 95.44 91 PRO A C 1
ATOM 713 O O . PRO A 1 91 ? -7.73 -15.172 -13.961 1 95.44 91 PRO A O 1
ATOM 716 N N . THR A 1 92 ? -7.254 -15.789 -16.094 1 94.5 92 THR A N 1
ATOM 717 C CA . THR A 1 92 ? -6.859 -14.445 -16.5 1 94.5 92 THR A CA 1
ATOM 718 C C . THR A 1 92 ? -7.969 -13.445 -16.203 1 94.5 92 THR A C 1
ATOM 720 O O . THR A 1 92 ? -7.707 -12.336 -15.742 1 94.5 92 THR A O 1
ATOM 723 N N . THR A 1 93 ? -9.172 -13.828 -16.375 1 92.5 93 THR A N 1
ATOM 724 C CA . THR A 1 93 ? -10.32 -12.961 -16.125 1 92.5 93 THR A CA 1
ATOM 725 C C . THR A 1 93 ? -10.414 -12.602 -14.641 1 92.5 93 THR A C 1
ATOM 727 O O . THR A 1 93 ? -10.664 -11.453 -14.297 1 92.5 93 THR A O 1
ATOM 730 N N . SER A 1 94 ? -10.234 -13.547 -13.812 1 94.69 94 SER A N 1
ATOM 731 C CA . SER A 1 94 ? -10.266 -13.312 -12.375 1 94.69 94 SER A CA 1
ATOM 732 C C . SER A 1 94 ? -9.141 -12.383 -11.93 1 94.69 94 SER A C 1
ATOM 734 O O . SER A 1 94 ? -9.344 -11.516 -11.078 1 94.69 94 SER A O 1
ATOM 736 N N . ALA A 1 95 ? -7.926 -12.562 -12.477 1 95.25 95 ALA A N 1
ATOM 737 C CA . ALA A 1 95 ? -6.801 -11.68 -12.164 1 95.25 95 ALA A CA 1
ATOM 738 C C . ALA A 1 95 ? -7.109 -10.242 -12.555 1 95.25 95 ALA A C 1
ATOM 740 O O . ALA A 1 95 ? -6.766 -9.305 -11.828 1 95.25 95 ALA A O 1
ATOM 741 N N . CYS A 1 96 ? -7.785 -10.078 -13.688 1 94.5 96 CYS A N 1
ATOM 742 C CA . CYS A 1 96 ? -8.141 -8.742 -14.164 1 94.5 96 CYS A CA 1
ATOM 743 C C . CYS A 1 96 ? -9.141 -8.078 -13.227 1 94.5 96 CYS A C 1
ATOM 745 O O . CYS A 1 96 ? -9.023 -6.891 -12.922 1 94.5 96 CYS A O 1
ATOM 747 N N . ILE A 1 97 ? -10.062 -8.828 -12.727 1 92.12 97 ILE A N 1
ATOM 748 C CA . ILE A 1 97 ? -11.062 -8.32 -11.797 1 92.12 97 ILE A CA 1
ATOM 749 C C . ILE A 1 97 ? -10.391 -7.918 -10.484 1 92.12 97 ILE A C 1
ATOM 751 O O . ILE A 1 97 ? -10.719 -6.883 -9.906 1 92.12 97 ILE A O 1
ATOM 755 N N . GLY A 1 98 ? -9.414 -8.672 -10.078 1 90.81 98 GLY A N 1
ATOM 756 C CA . GLY A 1 98 ? -8.711 -8.43 -8.836 1 90.81 98 GLY A CA 1
ATOM 757 C C . GLY A 1 98 ? -7.859 -7.172 -8.867 1 90.81 98 GLY A C 1
ATOM 758 O O . GLY A 1 98 ? -7.469 -6.652 -7.82 1 90.81 98 GLY A O 1
ATOM 759 N N . ALA A 1 99 ? -7.609 -6.648 -10.039 1 91.12 99 ALA A N 1
ATOM 760 C CA . ALA A 1 99 ? -6.793 -5.449 -10.211 1 91.12 99 ALA A CA 1
ATOM 761 C C . ALA A 1 99 ? -7.598 -4.191 -9.898 1 91.12 99 ALA A C 1
ATOM 763 O O . ALA A 1 99 ? -7.027 -3.111 -9.719 1 91.12 99 ALA A O 1
ATOM 764 N N . HIS A 1 100 ? -8.938 -4.289 -9.961 1 87.88 100 HIS A N 1
ATOM 765 C CA . HIS A 1 100 ? -9.852 -3.209 -9.617 1 87.88 100 HIS A CA 1
ATOM 766 C C . HIS A 1 100 ? -9.672 -2.014 -10.547 1 87.88 100 HIS A C 1
ATOM 768 O O . HIS A 1 100 ? -9.648 -0.868 -10.094 1 87.88 100 HIS A O 1
ATOM 774 N N . VAL A 1 101 ? -9.344 -2.207 -11.695 1 88.88 101 VAL A N 1
ATOM 775 C CA . VAL A 1 101 ? -9.297 -1.266 -12.812 1 88.88 101 VAL A CA 1
ATOM 776 C C . VAL A 1 101 ? -10.031 -1.848 -14.016 1 88.88 101 VAL A C 1
ATOM 778 O O . VAL A 1 101 ? -10.359 -3.037 -14.039 1 88.88 101 VAL A O 1
ATOM 781 N N . PRO A 1 102 ? -10.383 -0.939 -14.953 1 91.38 102 PRO A N 1
ATOM 782 C CA . PRO A 1 102 ? -11.008 -1.485 -16.156 1 91.38 102 PRO A CA 1
ATOM 783 C C . PRO A 1 102 ? -10.195 -2.615 -16.781 1 91.38 102 PRO A C 1
ATOM 785 O O . PRO A 1 102 ? -8.961 -2.578 -16.766 1 91.38 102 PRO A O 1
ATOM 788 N N . PRO A 1 103 ? -10.859 -3.572 -17.359 1 92.81 103 PRO A N 1
ATOM 789 C CA . PRO A 1 103 ? -10.203 -4.773 -17.875 1 92.81 103 PRO A CA 1
ATOM 790 C C . PRO A 1 103 ? -9.109 -4.453 -18.906 1 92.81 103 PRO A C 1
ATOM 792 O O . PRO A 1 103 ? -8.062 -5.113 -18.922 1 92.81 103 PRO A O 1
ATOM 795 N N . THR A 1 104 ? -9.344 -3.557 -19.734 1 94.44 104 THR A N 1
ATOM 796 C CA . THR A 1 104 ? -8.352 -3.189 -20.734 1 94.44 104 THR A CA 1
ATOM 797 C C . THR A 1 104 ? -7.055 -2.736 -20.062 1 94.44 104 THR A C 1
ATOM 799 O O . THR A 1 104 ? -5.961 -3.086 -20.516 1 94.44 104 THR A O 1
ATOM 802 N N . THR A 1 105 ? -7.219 -1.998 -19.016 1 93.75 105 THR A N 1
ATOM 803 C CA . THR A 1 105 ? -6.07 -1.527 -18.25 1 93.75 105 THR A CA 1
ATOM 804 C C . THR A 1 105 ? -5.387 -2.688 -17.531 1 93.75 105 THR A C 1
ATOM 806 O O . THR A 1 105 ? -4.156 -2.789 -17.531 1 93.75 105 THR A O 1
ATOM 809 N N . ALA A 1 106 ? -6.188 -3.531 -16.953 1 95.12 106 ALA A N 1
ATOM 810 C CA . ALA A 1 106 ? -5.656 -4.695 -16.25 1 95.12 106 ALA A CA 1
ATOM 811 C C . ALA A 1 106 ? -4.863 -5.594 -17.188 1 95.12 106 ALA A C 1
ATOM 813 O O . ALA A 1 106 ? -3.775 -6.059 -16.844 1 95.12 106 ALA A O 1
ATOM 814 N N . LEU A 1 107 ? -5.32 -5.812 -18.344 1 95.25 107 LEU A N 1
ATOM 815 C CA . LEU A 1 107 ? -4.66 -6.672 -19.328 1 95.25 107 LEU A CA 1
ATOM 816 C C . LEU A 1 107 ? -3.332 -6.074 -19.766 1 95.25 107 LEU A C 1
ATOM 818 O O . LEU A 1 107 ? -2.355 -6.797 -19.969 1 95.25 107 LEU A O 1
ATOM 822 N N . ARG A 1 108 ? -3.35 -4.793 -19.953 1 96.12 108 ARG A N 1
ATOM 823 C CA . ARG A 1 108 ? -2.105 -4.113 -20.312 1 96.12 108 ARG A CA 1
ATOM 824 C C . ARG A 1 108 ? -1.041 -4.336 -19.234 1 96.12 108 ARG A C 1
ATOM 826 O O . ARG A 1 108 ? 0.116 -4.621 -19.562 1 96.12 108 ARG A O 1
ATOM 833 N N . TRP A 1 109 ? -1.471 -4.27 -18.016 1 95.75 109 TRP A N 1
ATOM 834 C CA . TRP A 1 109 ? -0.518 -4.453 -16.922 1 95.75 109 TRP A CA 1
ATOM 835 C C . TRP A 1 109 ? -0.084 -5.914 -16.828 1 95.75 109 TRP A C 1
ATOM 837 O O . TRP A 1 109 ? 1.069 -6.203 -16.5 1 95.75 109 TRP A O 1
ATOM 847 N N . LEU A 1 110 ? -0.96 -6.805 -17.109 1 96.44 110 LEU A N 1
ATOM 848 C CA . LEU A 1 110 ? -0.585 -8.219 -17.141 1 96.44 110 LEU A CA 1
ATOM 849 C C . LEU A 1 110 ? 0.475 -8.469 -18.203 1 96.44 110 LEU A C 1
ATOM 851 O O . LEU A 1 110 ? 1.431 -9.219 -17.969 1 96.44 110 LEU A O 1
ATOM 855 N N . ARG A 1 111 ? 0.314 -7.859 -19.281 1 96.56 111 ARG A N 1
ATOM 856 C CA . ARG A 1 111 ? 1.294 -7.992 -20.359 1 96.56 111 ARG A CA 1
ATOM 857 C C . ARG A 1 111 ? 2.646 -7.43 -19.938 1 96.56 111 ARG A C 1
ATOM 859 O O . ARG A 1 111 ? 3.689 -8.008 -20.25 1 96.56 111 ARG A O 1
ATOM 866 N N . ILE A 1 112 ? 2.652 -6.332 -19.297 1 97 112 ILE A N 1
ATOM 867 C CA . ILE A 1 112 ? 3.887 -5.711 -18.828 1 97 112 ILE A CA 1
ATOM 868 C C . ILE A 1 112 ? 4.562 -6.625 -17.797 1 97 112 ILE A C 1
ATOM 870 O O . ILE A 1 112 ? 5.777 -6.844 -17.859 1 97 112 ILE A O 1
ATOM 874 N N . LEU A 1 113 ? 3.789 -7.16 -16.891 1 97.5 113 LEU A N 1
ATOM 875 C CA . LEU A 1 113 ? 4.32 -8.078 -15.883 1 97.5 113 LEU A CA 1
ATOM 876 C C . LEU A 1 113 ? 4.906 -9.32 -16.547 1 97.5 113 LEU A C 1
ATOM 878 O O . LEU A 1 113 ? 5.934 -9.844 -16.094 1 97.5 113 LEU A O 1
ATOM 882 N N . GLU A 1 114 ? 4.254 -9.781 -17.594 1 97.12 114 GLU A N 1
ATOM 883 C CA . GLU A 1 114 ? 4.754 -10.922 -18.359 1 97.12 114 GLU A CA 1
ATOM 884 C C . GLU A 1 114 ? 6.07 -10.586 -19.047 1 97.12 114 GLU A C 1
ATOM 886 O O . GLU A 1 114 ? 7.02 -11.367 -19 1 97.12 114 GLU A O 1
ATOM 891 N N . ALA A 1 115 ? 6.09 -9.453 -19.641 1 97.19 115 ALA A N 1
ATOM 892 C CA . ALA A 1 115 ? 7.289 -9.008 -20.344 1 97.19 115 ALA A CA 1
ATOM 893 C C . ALA A 1 115 ? 8.461 -8.844 -19.391 1 97.19 115 ALA A C 1
ATOM 895 O O . ALA A 1 115 ? 9.617 -9.047 -19.766 1 97.19 115 ALA A O 1
ATOM 896 N N . ARG A 1 116 ? 8.156 -8.539 -18.109 1 96.75 116 ARG A N 1
ATOM 897 C CA . ARG A 1 116 ? 9.188 -8.359 -17.094 1 96.75 116 ARG A CA 1
ATOM 898 C C . ARG A 1 116 ? 9.57 -9.688 -16.453 1 96.75 116 ARG A C 1
ATOM 900 O O . ARG A 1 116 ? 10.422 -9.734 -15.562 1 96.75 116 ARG A O 1
ATOM 907 N N . GLY A 1 117 ? 8.898 -10.742 -16.844 1 97.12 117 GLY A N 1
ATOM 908 C CA . GLY A 1 117 ? 9.234 -12.086 -16.391 1 97.12 117 GLY A CA 1
ATOM 909 C C . GLY A 1 117 ? 8.719 -12.391 -14.992 1 97.12 117 GLY A C 1
ATOM 910 O O . GLY A 1 117 ? 9.203 -13.312 -14.336 1 97.12 117 GLY A O 1
ATOM 911 N N . LEU A 1 118 ? 7.727 -11.625 -14.492 1 97.94 118 LEU A N 1
ATOM 912 C CA . LEU A 1 118 ? 7.203 -11.812 -13.148 1 97.94 118 LEU A CA 1
ATOM 913 C C . LEU A 1 118 ? 5.98 -12.719 -13.156 1 97.94 118 LEU A C 1
ATOM 915 O O . LEU A 1 118 ? 5.691 -13.398 -12.164 1 97.94 118 LEU A O 1
ATOM 919 N N . VAL A 1 119 ? 5.258 -12.695 -14.297 1 98.06 119 VAL A N 1
ATOM 920 C CA . VAL A 1 119 ? 4.066 -13.523 -14.453 1 98.06 119 VAL A CA 1
ATOM 921 C C . VAL A 1 119 ? 4.117 -14.258 -15.789 1 98.06 119 VAL A C 1
ATOM 923 O O . VAL A 1 119 ? 4.84 -13.852 -16.703 1 98.06 119 VAL A O 1
ATOM 926 N N . GLU A 1 120 ? 3.453 -15.359 -15.883 1 97.38 120 GLU A N 1
ATOM 927 C CA . GLU A 1 120 ? 3.318 -16.109 -17.125 1 97.38 120 GLU A CA 1
ATOM 928 C C . GLU A 1 120 ? 1.892 -16.625 -17.312 1 97.38 120 GLU A C 1
ATOM 930 O O . GLU A 1 120 ? 1.162 -16.812 -16.328 1 97.38 120 GLU A O 1
ATOM 935 N N . ARG A 1 121 ? 1.535 -16.766 -18.531 1 93.31 121 ARG A N 1
ATOM 936 C CA . ARG A 1 121 ? 0.214 -17.297 -18.875 1 93.31 121 ARG A CA 1
ATOM 937 C C . ARG A 1 121 ? 0.304 -18.719 -19.391 1 93.31 121 ARG A C 1
ATOM 939 O O . ARG A 1 121 ? 1.265 -19.078 -20.078 1 93.31 121 ARG A O 1
ATOM 946 N N . GLU A 1 122 ? -0.608 -19.469 -18.906 1 88.25 122 GLU A N 1
ATOM 947 C CA . GLU A 1 122 ? -0.697 -20.844 -19.375 1 88.25 122 GLU A CA 1
ATOM 948 C C . GLU A 1 122 ? -2.066 -21.141 -19.984 1 88.25 122 GLU A C 1
ATOM 950 O O . GLU A 1 122 ? -3.088 -20.672 -19.469 1 88.25 122 GLU A O 1
ATOM 955 N N . ASP A 1 123 ? -2.088 -21.781 -21.109 1 82.31 123 ASP A N 1
ATOM 956 C CA . ASP A 1 123 ? -3.334 -22.219 -21.734 1 82.31 123 ASP A CA 1
ATOM 957 C C . ASP A 1 123 ? -3.842 -23.516 -21.094 1 82.31 123 ASP A C 1
ATOM 959 O O . ASP A 1 123 ? -3.047 -24.375 -20.703 1 82.31 123 ASP A O 1
ATOM 963 N N . ASP A 1 124 ? -5.086 -23.562 -20.641 1 73.75 124 ASP A N 1
ATOM 964 C CA . ASP A 1 124 ? -5.629 -24.781 -20.016 1 73.75 124 ASP A CA 1
ATOM 965 C C . ASP A 1 124 ? -5.73 -25.906 -21.047 1 73.75 124 ASP A C 1
ATOM 967 O O . ASP A 1 124 ? -6.109 -27.031 -20.688 1 73.75 124 ASP A O 1
ATOM 971 N N . GLY A 1 125 ? -5.16 -25.797 -22.203 1 65.44 125 GLY A N 1
ATOM 972 C CA . GLY A 1 125 ? -5.195 -26.844 -23.203 1 65.44 125 GLY A CA 1
ATOM 973 C C . GLY A 1 125 ? -6.605 -27.219 -23.625 1 65.44 125 GLY A C 1
ATOM 974 O O . GLY A 1 125 ? -6.805 -27.797 -24.688 1 65.44 125 GLY A O 1
ATOM 975 N N . ARG A 1 126 ? -7.605 -27.344 -22.75 1 60.44 126 ARG A N 1
ATOM 976 C CA . ARG A 1 126 ? -8.891 -27.969 -23.031 1 60.44 126 ARG A CA 1
ATOM 977 C C . ARG A 1 126 ? -9.812 -27.016 -23.781 1 60.44 126 ARG A C 1
ATOM 979 O O . ARG A 1 126 ? -10.5 -27.422 -24.719 1 60.44 126 ARG A O 1
ATOM 986 N N . ASP A 1 127 ? -10.18 -26 -23.219 1 58.03 127 ASP A N 1
ATOM 987 C CA . ASP A 1 127 ? -11.234 -25.219 -23.844 1 58.03 127 ASP A CA 1
ATOM 988 C C . ASP A 1 127 ? -10.648 -24.031 -24.609 1 58.03 127 ASP A C 1
ATOM 990 O O . ASP A 1 127 ? -11.391 -23.156 -25.078 1 58.03 127 ASP A O 1
ATOM 994 N N . GLY A 1 128 ? -9.578 -24.188 -25.047 1 60.41 128 GLY A N 1
ATOM 995 C CA . GLY A 1 128 ? -8.875 -23.219 -25.875 1 60.41 128 GLY A CA 1
ATOM 996 C C . GLY A 1 128 ? -9.055 -21.797 -25.422 1 60.41 128 GLY A C 1
ATOM 997 O O . GLY A 1 128 ? -8.242 -20.922 -25.75 1 60.41 128 GLY A O 1
ATOM 998 N N . ARG A 1 129 ? -10.203 -21.469 -24.656 1 64.25 129 ARG A N 1
ATOM 999 C CA . ARG A 1 129 ? -10.523 -20.062 -24.422 1 64.25 129 ARG A CA 1
ATOM 1000 C C . ARG A 1 129 ? -10.148 -19.641 -23 1 64.25 129 ARG A C 1
ATOM 1002 O O . ARG A 1 129 ? -10.086 -18.453 -22.703 1 64.25 129 ARG A O 1
ATOM 1009 N N . ARG A 1 130 ? -9.789 -20.641 -22.203 1 81.44 130 ARG A N 1
ATOM 1010 C CA . ARG A 1 130 ? -9.508 -20.188 -20.844 1 81.44 130 ARG A CA 1
ATOM 1011 C C . ARG A 1 130 ? -8.008 -20.203 -20.578 1 81.44 130 ARG A C 1
ATOM 1013 O O . ARG A 1 130 ? -7.316 -21.172 -20.859 1 81.44 130 ARG A O 1
ATOM 1020 N N . THR A 1 131 ? -7.504 -19.062 -20.328 1 90.94 131 THR A N 1
ATOM 1021 C CA . THR A 1 131 ? -6.098 -18.922 -19.969 1 90.94 131 THR A CA 1
ATOM 1022 C C . THR A 1 131 ? -5.961 -18.641 -18.469 1 90.94 131 THR A C 1
ATOM 1024 O O . THR A 1 131 ? -6.867 -18.094 -17.844 1 90.94 131 THR A O 1
ATOM 1027 N N . PHE A 1 132 ? -4.926 -19.203 -17.922 1 95.31 132 PHE A N 1
ATOM 1028 C CA . PHE A 1 132 ? -4.602 -18.969 -16.516 1 95.31 132 PHE A CA 1
ATOM 1029 C C . PHE A 1 132 ? -3.303 -18.188 -16.391 1 95.31 132 PHE A C 1
ATOM 1031 O O . PHE A 1 132 ? -2.445 -18.234 -17.266 1 95.31 132 PHE A O 1
ATOM 1038 N N . VAL A 1 133 ? -3.199 -17.516 -15.25 1 97.06 133 VAL A N 1
ATOM 1039 C CA . VAL A 1 133 ? -2.01 -16.703 -14.992 1 97.06 133 VAL A CA 1
ATOM 1040 C C . VAL A 1 133 ? -1.411 -17.078 -13.641 1 97.06 133 VAL A C 1
ATOM 1042 O O . VAL A 1 133 ? -2.141 -17.375 -12.688 1 97.06 133 VAL A O 1
ATOM 1045 N N . ARG A 1 134 ? -0.1 -17.109 -13.602 1 97.56 134 ARG A N 1
ATOM 1046 C CA . ARG A 1 134 ? 0.589 -17.406 -12.344 1 97.56 134 ARG A CA 1
ATOM 1047 C C . ARG A 1 134 ? 1.899 -16.641 -12.242 1 97.56 134 ARG A C 1
ATOM 1049 O O . ARG A 1 134 ? 2.4 -16.109 -13.242 1 97.56 134 ARG A O 1
ATOM 1056 N N . LEU A 1 135 ? 2.389 -16.547 -11.023 1 97.81 135 LEU A N 1
ATOM 1057 C CA . LEU A 1 135 ? 3.736 -16.016 -10.844 1 97.81 135 LEU A CA 1
ATOM 1058 C C . LEU A 1 135 ? 4.777 -16.969 -11.414 1 97.81 135 LEU A C 1
ATOM 1060 O O . LEU A 1 135 ? 4.656 -18.188 -11.273 1 97.81 135 LEU A O 1
ATOM 1064 N N . THR A 1 136 ? 5.75 -16.391 -12.07 1 97.5 136 THR A N 1
ATOM 1065 C CA . THR A 1 136 ? 6.938 -17.188 -12.375 1 97.5 136 THR A CA 1
ATOM 1066 C C . THR A 1 136 ? 7.738 -17.469 -11.109 1 97.5 136 THR A C 1
ATOM 1068 O O . THR A 1 136 ? 7.434 -16.938 -10.039 1 97.5 136 THR A O 1
ATOM 1071 N N . ARG A 1 137 ? 8.75 -18.391 -11.242 1 96.12 137 ARG A N 1
ATOM 1072 C CA . ARG A 1 137 ? 9.641 -18.625 -10.109 1 96.12 137 ARG A CA 1
ATOM 1073 C C . ARG A 1 137 ? 10.312 -17.328 -9.672 1 96.12 137 ARG A C 1
ATOM 1075 O O . ARG A 1 137 ? 10.43 -17.047 -8.477 1 96.12 137 ARG A O 1
ATOM 1082 N N . ALA A 1 138 ? 10.703 -16.516 -10.609 1 96.5 138 ALA A N 1
ATOM 1083 C CA . ALA A 1 138 ? 11.328 -15.234 -10.312 1 96.5 138 ALA A CA 1
ATOM 1084 C C . ALA A 1 138 ? 10.352 -14.297 -9.609 1 96.5 138 ALA A C 1
ATOM 1086 O O . ALA A 1 138 ? 10.727 -13.586 -8.672 1 96.5 138 ALA A O 1
ATOM 1087 N N . GLY A 1 139 ? 9.109 -14.297 -10.117 1 97.75 139 GLY A N 1
ATOM 1088 C CA . GLY A 1 139 ? 8.078 -13.492 -9.484 1 97.75 139 GLY A CA 1
ATOM 1089 C C . GLY A 1 139 ? 7.793 -13.906 -8.047 1 97.75 139 GLY A C 1
ATOM 1090 O O . GLY A 1 139 ? 7.613 -13.055 -7.18 1 97.75 139 GLY A O 1
ATOM 1091 N N . LEU A 1 140 ? 7.809 -15.188 -7.848 1 97.5 140 LEU A N 1
ATOM 1092 C CA . LEU A 1 140 ? 7.551 -15.719 -6.516 1 97.5 140 LEU A CA 1
ATOM 1093 C C . LEU A 1 140 ? 8.672 -15.336 -5.555 1 97.5 140 LEU A C 1
ATOM 1095 O O . LEU A 1 140 ? 8.414 -14.906 -4.426 1 97.5 140 LEU A O 1
ATOM 1099 N N . VAL A 1 141 ? 9.844 -15.469 -5.984 1 96.56 141 VAL A N 1
ATOM 1100 C CA . VAL A 1 141 ? 11.008 -15.148 -5.172 1 96.56 141 VAL A CA 1
ATOM 1101 C C . VAL A 1 141 ? 11.008 -13.656 -4.848 1 96.56 141 VAL A C 1
ATOM 1103 O O . VAL A 1 141 ? 11.266 -13.258 -3.709 1 96.56 141 VAL A O 1
ATOM 1106 N N . ALA A 1 142 ? 10.695 -12.844 -5.824 1 97.06 142 ALA A N 1
ATOM 1107 C CA . ALA A 1 142 ? 10.641 -11.398 -5.617 1 97.06 142 ALA A CA 1
ATOM 1108 C C . ALA A 1 142 ? 9.57 -11.031 -4.59 1 97.06 142 ALA A C 1
ATOM 1110 O O . ALA A 1 142 ? 9.82 -10.227 -3.688 1 97.06 142 ALA A O 1
ATOM 1111 N N . MET A 1 143 ? 8.445 -11.648 -4.711 1 97.75 143 MET A N 1
ATOM 1112 C CA . MET A 1 143 ? 7.352 -11.383 -3.781 1 97.75 143 MET A CA 1
ATOM 1113 C C . MET A 1 143 ? 7.703 -11.867 -2.379 1 97.75 143 MET A C 1
ATOM 1115 O O . MET A 1 143 ? 7.387 -11.203 -1.39 1 97.75 143 MET A O 1
ATOM 1119 N N . ASP A 1 144 ? 8.328 -12.992 -2.307 1 97.19 144 ASP A N 1
ATOM 1120 C CA . ASP A 1 144 ? 8.758 -13.5 -1.008 1 97.19 144 ASP A CA 1
ATOM 1121 C C . ASP A 1 144 ? 9.672 -12.5 -0.307 1 97.19 144 ASP A C 1
ATOM 1123 O O . ASP A 1 144 ? 9.5 -12.211 0.878 1 97.19 144 ASP A O 1
ATOM 1127 N N . GLY A 1 145 ? 10.617 -12.055 -1.043 1 95.94 145 GLY A N 1
ATOM 1128 C CA . GLY A 1 145 ? 11.516 -11.055 -0.483 1 95.94 145 GLY A CA 1
ATOM 1129 C C . GLY A 1 145 ? 10.805 -9.789 -0.048 1 95.94 145 GLY A C 1
ATOM 1130 O O . GLY A 1 145 ? 11.055 -9.273 1.042 1 95.94 145 GLY A O 1
ATOM 1131 N N . CYS A 1 146 ? 9.914 -9.328 -0.864 1 96.19 146 CYS A N 1
ATOM 1132 C CA . CYS A 1 146 ? 9.156 -8.109 -0.592 1 96.19 146 CYS A CA 1
ATOM 1133 C C . CYS A 1 146 ? 8.297 -8.273 0.655 1 96.19 146 CYS A C 1
ATOM 1135 O O . CYS A 1 146 ? 8.312 -7.418 1.544 1 96.19 146 CYS A O 1
ATOM 1137 N N . LEU A 1 147 ? 7.641 -9.32 0.762 1 96.38 147 LEU A N 1
ATOM 1138 C CA . LEU A 1 147 ? 6.711 -9.562 1.86 1 96.38 147 LEU A CA 1
ATOM 1139 C C . LEU A 1 147 ? 7.461 -9.836 3.158 1 96.38 147 LEU A C 1
ATOM 1141 O O . LEU A 1 147 ? 7.016 -9.445 4.234 1 96.38 147 LEU A O 1
ATOM 1145 N N . ALA A 1 148 ? 8.578 -10.539 3.045 1 94 148 ALA A N 1
ATOM 1146 C CA . ALA A 1 148 ? 9.422 -10.734 4.219 1 94 148 ALA A CA 1
ATOM 1147 C C . ALA A 1 148 ? 9.914 -9.398 4.773 1 94 148 ALA A C 1
ATOM 1149 O O . ALA A 1 148 ? 9.961 -9.203 5.988 1 94 148 ALA A O 1
ATOM 1150 N N . ASN A 1 149 ? 10.281 -8.57 3.914 1 93.44 149 ASN A N 1
ATOM 1151 C CA . ASN A 1 149 ? 10.719 -7.242 4.324 1 93.44 149 ASN A CA 1
ATOM 1152 C C . ASN A 1 149 ? 9.586 -6.457 4.98 1 93.44 149 ASN A C 1
ATOM 1154 O O . ASN A 1 149 ? 9.797 -5.781 5.988 1 93.44 149 ASN A O 1
ATOM 1158 N N . LEU A 1 150 ? 8.422 -6.555 4.398 1 92.81 150 LEU A N 1
ATOM 1159 C CA . LEU A 1 150 ? 7.25 -5.914 4.98 1 92.81 150 LEU A CA 1
ATOM 1160 C C . LEU A 1 150 ? 6.957 -6.465 6.371 1 92.81 150 LEU A C 1
ATOM 1162 O O . LEU A 1 150 ? 6.699 -5.703 7.305 1 92.81 150 LEU A O 1
ATOM 1166 N N . HIS A 1 151 ? 7.031 -7.695 6.469 1 90.5 151 HIS A N 1
ATOM 1167 C CA . HIS A 1 151 ? 6.801 -8.344 7.758 1 90.5 151 HIS A CA 1
ATOM 1168 C C . HIS A 1 151 ? 7.809 -7.871 8.797 1 90.5 151 HIS A C 1
ATOM 1170 O O . HIS A 1 151 ? 7.438 -7.562 9.938 1 90.5 151 HIS A O 1
ATOM 1176 N N . ALA A 1 152 ? 9.023 -7.859 8.422 1 89.5 152 ALA A N 1
ATOM 1177 C CA . ALA A 1 152 ? 10.07 -7.406 9.328 1 89.5 152 ALA A CA 1
ATOM 1178 C C . ALA A 1 152 ? 9.828 -5.973 9.781 1 89.5 152 ALA A C 1
ATOM 1180 O O . ALA A 1 152 ? 10.055 -5.633 10.945 1 89.5 152 ALA A O 1
ATOM 1181 N N . GLY A 1 153 ? 9.391 -5.141 8.867 1 89.06 153 GLY A N 1
ATOM 1182 C CA . GLY A 1 153 ? 9.062 -3.766 9.211 1 89.06 153 GLY A CA 1
ATOM 1183 C C . GLY A 1 153 ? 7.918 -3.652 10.195 1 89.06 153 GLY A C 1
ATOM 1184 O O . GLY A 1 153 ? 7.988 -2.875 11.148 1 89.06 153 GLY A O 1
ATOM 1185 N N . ILE A 1 154 ? 6.914 -4.395 9.969 1 86.44 154 ILE A N 1
ATOM 1186 C CA . ILE A 1 154 ? 5.754 -4.414 10.852 1 86.44 154 ILE A CA 1
ATOM 1187 C C . ILE A 1 154 ? 6.168 -4.895 12.242 1 86.44 154 ILE A C 1
ATOM 1189 O O . ILE A 1 154 ? 5.773 -4.309 13.25 1 86.44 154 ILE A O 1
ATOM 1193 N N . ARG A 1 155 ? 6.973 -5.895 12.273 1 84.69 155 ARG A N 1
ATOM 1194 C CA . ARG A 1 155 ? 7.441 -6.438 13.547 1 84.69 155 ARG A CA 1
ATOM 1195 C C . ARG A 1 155 ? 8.281 -5.414 14.297 1 84.69 155 ARG A C 1
ATOM 1197 O O . ARG A 1 155 ? 8.172 -5.293 15.523 1 84.69 155 ARG A O 1
ATOM 1204 N N . ARG A 1 156 ? 9.086 -4.766 13.617 1 84.06 156 ARG A N 1
ATOM 1205 C CA . ARG A 1 156 ? 9.914 -3.734 14.234 1 84.06 156 ARG A CA 1
ATOM 1206 C C . ARG A 1 156 ? 9.055 -2.615 14.812 1 84.06 156 ARG A C 1
ATOM 1208 O O . ARG A 1 156 ? 9.336 -2.111 15.906 1 84.06 156 ARG A O 1
ATOM 1215 N N . ALA A 1 157 ? 8.039 -2.346 14.109 1 80.88 157 ALA A N 1
ATOM 1216 C CA . ALA A 1 157 ? 7.191 -1.22 14.508 1 80.88 157 ALA A CA 1
ATOM 1217 C C . ALA A 1 157 ? 6.266 -1.606 15.656 1 80.88 157 ALA A C 1
ATOM 1219 O O . ALA A 1 157 ? 5.996 -0.796 16.547 1 80.88 157 ALA A O 1
ATOM 1220 N N . PHE A 1 158 ? 5.879 -2.84 15.688 1 76.62 158 PHE A N 1
ATOM 1221 C CA . PHE A 1 158 ? 4.801 -3.176 16.609 1 76.62 158 PHE A CA 1
ATOM 1222 C C . PHE A 1 158 ? 5.199 -4.348 17.5 1 76.62 158 PHE A C 1
ATOM 1224 O O . PHE A 1 158 ? 4.469 -4.707 18.422 1 76.62 158 PHE A O 1
ATOM 1231 N N . GLY A 1 159 ? 6.121 -5.184 17.219 1 66.88 159 GLY A N 1
ATOM 1232 C CA . GLY A 1 159 ? 6.441 -6.426 17.906 1 66.88 159 GLY A CA 1
ATOM 1233 C C . GLY A 1 159 ? 6.945 -6.211 19.328 1 66.88 159 GLY A C 1
ATOM 1234 O O . GLY A 1 159 ? 6.742 -7.059 20.203 1 66.88 159 GLY A O 1
ATOM 1235 N N . ASP A 1 160 ? 7.984 -5.445 19.562 1 54.09 160 ASP A N 1
ATOM 1236 C CA . ASP A 1 160 ? 8.719 -5.523 20.812 1 54.09 160 ASP A CA 1
ATOM 1237 C C . ASP A 1 160 ? 7.867 -5.035 21.984 1 54.09 160 ASP A C 1
ATOM 1239 O O . ASP A 1 160 ? 8.367 -4.848 23.094 1 54.09 160 ASP A O 1
ATOM 1243 N N . GLY A 1 161 ? 6.578 -5.391 22.047 1 52.28 161 GLY A N 1
ATOM 1244 C CA . GLY A 1 161 ? 5.895 -5.035 23.281 1 52.28 161 GLY A CA 1
ATOM 1245 C C . GLY A 1 161 ? 5.934 -3.551 23.594 1 52.28 161 GLY A C 1
ATOM 1246 O O . GLY A 1 161 ? 5.223 -3.07 24.469 1 52.28 161 GLY A O 1
ATOM 1247 N N . THR A 1 162 ? 6.918 -2.875 23.359 1 47.19 162 THR A N 1
ATOM 1248 C CA . THR A 1 162 ? 7.109 -1.464 23.672 1 47.19 162 THR A CA 1
ATOM 1249 C C . THR A 1 162 ? 6.441 -0.58 22.625 1 47.19 162 THR A C 1
ATOM 1251 O O . THR A 1 162 ? 6.535 0.647 22.688 1 47.19 162 THR A O 1
ATOM 1254 N N . SER A 1 163 ? 5.812 -1.121 21.766 1 54.25 163 SER A N 1
ATOM 1255 C CA . SER A 1 163 ? 5.188 -0.425 20.641 1 54.25 163 SER A CA 1
ATOM 1256 C C . SER A 1 163 ? 3.963 0.363 21.094 1 54.25 163 SER A C 1
ATOM 1258 O O . SER A 1 163 ? 3.438 0.133 22.188 1 54.25 163 SER A O 1
ATOM 1260 N N . ALA A 1 164 ? 3.629 1.43 20.438 1 55 164 ALA A N 1
ATOM 1261 C CA . ALA A 1 164 ? 2.428 2.209 20.734 1 55 164 ALA A CA 1
ATOM 1262 C C . ALA A 1 164 ? 1.27 1.302 21.125 1 55 164 ALA A C 1
ATOM 1264 O O . ALA A 1 164 ? 0.475 1.651 22.016 1 55 164 ALA A O 1
ATOM 1265 N N . ASP A 1 165 ? 1.29 0.121 20.625 1 55.78 165 ASP A N 1
ATOM 1266 C CA . ASP A 1 165 ? 0.266 -0.867 20.938 1 55.78 165 ASP A CA 1
ATOM 1267 C C . ASP A 1 165 ? 0.358 -1.294 22.406 1 55.78 165 ASP A C 1
ATOM 1269 O O . ASP A 1 165 ? -0.664 -1.464 23.078 1 55.78 165 ASP A O 1
ATOM 1273 N N . ALA A 1 166 ? 1.622 -1.507 22.812 1 54.75 166 ALA A N 1
ATOM 1274 C CA . ALA A 1 166 ? 1.782 -1.842 24.219 1 54.75 166 ALA A CA 1
ATOM 1275 C C . ALA A 1 166 ? 1.252 -0.723 25.109 1 54.75 166 ALA A C 1
ATOM 1277 O O . ALA A 1 166 ? 0.611 -0.985 26.141 1 54.75 166 ALA A O 1
ATOM 1278 N N . ARG A 1 167 ? 1.459 0.485 24.734 1 50.84 167 ARG A N 1
ATOM 1279 C CA . ARG A 1 167 ? 0.989 1.597 25.547 1 50.84 167 ARG A CA 1
ATOM 1280 C C . ARG A 1 167 ? -0.534 1.672 25.547 1 50.84 167 ARG A C 1
ATOM 1282 O O . ARG A 1 167 ? -1.143 2.029 26.562 1 50.84 167 ARG A O 1
ATOM 1289 N N . LEU A 1 168 ? -1.126 1.286 24.5 1 52.47 168 LEU A N 1
ATOM 1290 C CA . LEU A 1 168 ? -2.582 1.248 24.422 1 52.47 168 LEU A CA 1
ATOM 1291 C C . LEU A 1 168 ? -3.145 0.161 25.328 1 52.47 168 LEU A C 1
ATOM 1293 O O . LEU A 1 168 ? -4.18 0.356 25.969 1 52.47 168 LEU A O 1
ATOM 1297 N N . ARG A 1 169 ? -2.414 -0.942 25.266 1 52.5 169 ARG A N 1
ATOM 1298 C CA . ARG A 1 169 ? -2.865 -2.018 26.141 1 52.5 169 ARG A CA 1
ATOM 1299 C C . ARG A 1 169 ? -2.711 -1.627 27.609 1 52.5 169 ARG A C 1
ATOM 1301 O O . ARG A 1 169 ? -3.539 -1.995 28.453 1 52.5 169 ARG A O 1
ATOM 1308 N N . LEU A 1 170 ? -1.645 -0.963 27.922 1 44.12 170 LEU A N 1
ATOM 1309 C CA . LEU A 1 170 ? -1.451 -0.558 29.312 1 44.12 170 LEU A CA 1
ATOM 1310 C C . LEU A 1 170 ? -2.449 0.526 29.703 1 44.12 170 LEU A C 1
ATOM 1312 O O . LEU A 1 170 ? -2.795 0.662 30.891 1 44.12 170 LEU A O 1
ATOM 1316 N N . ALA A 1 171 ? -2.859 1.239 28.828 1 43.41 171 ALA A N 1
ATOM 1317 C CA . ALA A 1 171 ? -3.83 2.264 29.203 1 43.41 171 ALA A CA 1
ATOM 1318 C C . ALA A 1 171 ? -5.238 1.68 29.297 1 43.41 171 ALA A C 1
ATOM 1320 O O . ALA A 1 171 ? -6.16 2.338 29.781 1 43.41 171 ALA A O 1
ATOM 1321 N N . GLU A 1 172 ? -5.535 0.548 28.734 1 43.28 172 GLU A N 1
ATOM 1322 C CA . GLU A 1 172 ? -6.75 -0.167 29.109 1 43.28 172 GLU A CA 1
ATOM 1323 C C . GLU A 1 172 ? -6.59 -0.848 30.469 1 43.28 172 GLU A C 1
ATOM 1325 O O . GLU A 1 172 ? -5.504 -1.33 30.797 1 43.28 172 GLU A O 1
ATOM 1330 N N . MET B 1 1 ? -73.25 68.438 -30.609 1 32.59 1 MET B N 1
ATOM 1331 C CA . MET B 1 1 ? -73.125 67 -30.469 1 32.59 1 MET B CA 1
ATOM 1332 C C . MET B 1 1 ? -71.75 66.625 -29.922 1 32.59 1 MET B C 1
ATOM 1334 O O . MET B 1 1 ? -70.75 66.75 -30.609 1 32.59 1 MET B O 1
ATOM 1338 N N . THR B 1 2 ? -71.5 66.875 -28.578 1 34.06 2 THR B N 1
ATOM 1339 C CA . THR B 1 2 ? -70.375 66.938 -27.688 1 34.06 2 THR B CA 1
ATOM 1340 C C . THR B 1 2 ? -69.75 65.5 -27.5 1 34.06 2 THR B C 1
ATOM 1342 O O . THR B 1 2 ? -70.438 64.625 -27.047 1 34.06 2 THR B O 1
ATOM 1345 N N . VAL B 1 3 ? -68.938 65.125 -28.438 1 34.75 3 VAL B N 1
ATOM 1346 C CA . VAL B 1 3 ? -68.188 63.875 -28.438 1 34.75 3 VAL B CA 1
ATOM 1347 C C . VAL B 1 3 ? -67.375 63.719 -27.156 1 34.75 3 VAL B C 1
ATOM 1349 O O . VAL B 1 3 ? -66.562 64.562 -26.844 1 34.75 3 VAL B O 1
ATOM 1352 N N . ARG B 1 4 ? -68 63.156 -26.031 1 33.78 4 ARG B N 1
ATOM 1353 C CA . ARG B 1 4 ? -67.438 62.812 -24.719 1 33.78 4 ARG B CA 1
ATOM 1354 C C . ARG B 1 4 ? -66.312 61.812 -24.828 1 33.78 4 ARG B C 1
ATOM 1356 O O . ARG B 1 4 ? -66.5 60.719 -25.375 1 33.78 4 ARG B O 1
ATOM 1363 N N . SER B 1 5 ? -65.062 62.281 -25.031 1 32.25 5 SER B N 1
ATOM 1364 C CA . SER B 1 5 ? -63.844 61.5 -25.094 1 32.25 5 SER B CA 1
ATOM 1365 C C . SER B 1 5 ? -63.688 60.625 -23.859 1 32.25 5 SER B C 1
ATOM 1367 O O . SER B 1 5 ? -63.688 61.125 -22.734 1 32.25 5 SER B O 1
ATOM 1369 N N . MET B 1 6 ? -64.25 59.406 -23.812 1 32.81 6 MET B N 1
ATOM 1370 C CA . MET B 1 6 ? -64.188 58.406 -22.75 1 32.81 6 MET B CA 1
ATOM 1371 C C . MET B 1 6 ? -62.719 58.031 -22.453 1 32.81 6 MET B C 1
ATOM 1373 O O . MET B 1 6 ? -62.031 57.438 -23.281 1 32.81 6 MET B O 1
ATOM 1377 N N . ARG B 1 7 ? -61.938 58.906 -21.812 1 33.28 7 ARG B N 1
ATOM 1378 C CA . ARG B 1 7 ? -60.594 58.594 -21.391 1 33.28 7 ARG B CA 1
ATOM 1379 C C . ARG B 1 7 ? -60.562 57.375 -20.5 1 33.28 7 ARG B C 1
ATOM 1381 O O . ARG B 1 7 ? -61.156 57.375 -19.422 1 33.28 7 ARG B O 1
ATOM 1388 N N . ALA B 1 8 ? -60.438 56.094 -21.078 1 33.59 8 ALA B N 1
ATOM 1389 C CA . ALA B 1 8 ? -60.281 54.844 -20.375 1 33.59 8 ALA B CA 1
ATOM 1390 C C . ALA B 1 8 ? -59.031 54.875 -19.453 1 33.59 8 ALA B C 1
ATOM 1392 O O . ALA B 1 8 ? -57.938 55.25 -19.891 1 33.59 8 ALA B O 1
ATOM 1393 N N . THR B 1 9 ? -59.188 55.188 -18.188 1 35.19 9 THR B N 1
ATOM 1394 C CA . THR B 1 9 ? -58.188 55.125 -17.125 1 35.19 9 THR B CA 1
ATOM 1395 C C . THR B 1 9 ? -57.625 53.688 -17.016 1 35.19 9 THR B C 1
ATOM 1397 O O . THR B 1 9 ? -58.344 52.75 -16.75 1 35.19 9 THR B O 1
ATOM 1400 N N . LEU B 1 10 ? -56.625 53.344 -17.859 1 33.38 10 LEU B N 1
ATOM 1401 C CA . LEU B 1 10 ? -55.938 52.062 -17.75 1 33.38 10 LEU B CA 1
ATOM 1402 C C . LEU B 1 10 ? -55.312 51.906 -16.359 1 33.38 10 LEU B C 1
ATOM 1404 O O . LEU B 1 10 ? -54.531 52.75 -15.914 1 33.38 10 LEU B O 1
ATOM 1408 N N . ALA B 1 11 ? -56.031 51.281 -15.406 1 35.56 11 ALA B N 1
ATOM 1409 C CA . ALA B 1 11 ? -55.594 50.875 -14.078 1 35.56 11 ALA B CA 1
ATOM 1410 C C . ALA B 1 11 ? -54.312 50.031 -14.156 1 35.56 11 ALA B C 1
ATOM 1412 O O . ALA B 1 11 ? -54.281 49.031 -14.883 1 35.56 11 ALA B O 1
ATOM 1413 N N . SER B 1 12 ? -53.156 50.625 -14.062 1 35.59 12 SER B N 1
ATOM 1414 C CA . SER B 1 12 ? -51.875 49.938 -13.945 1 35.59 12 SER B CA 1
ATOM 1415 C C . SER B 1 12 ? -51.875 48.969 -12.766 1 35.59 12 SER B C 1
ATOM 1417 O O . SER B 1 12 ? -52.125 49.375 -11.617 1 35.59 12 SER B O 1
ATOM 1419 N N . GLY B 1 13 ? -52.5 47.781 -12.875 1 33.12 13 GLY B N 1
ATOM 1420 C CA . GLY B 1 13 ? -52.406 46.75 -11.859 1 33.12 13 GLY B CA 1
ATOM 1421 C C . GLY B 1 13 ? -50.969 46.406 -11.453 1 33.12 13 GLY B C 1
ATOM 1422 O O . GLY B 1 13 ? -50.188 45.938 -12.273 1 33.12 13 GLY B O 1
ATOM 1423 N N . ARG B 1 14 ? -50.375 47.281 -10.555 1 38.44 14 ARG B N 1
ATOM 1424 C CA . ARG B 1 14 ? -49.094 46.906 -9.938 1 38.44 14 ARG B CA 1
ATOM 1425 C C . ARG B 1 14 ? -49.156 45.5 -9.344 1 38.44 14 ARG B C 1
ATOM 1427 O O . ARG B 1 14 ? -49.969 45.25 -8.461 1 38.44 14 ARG B O 1
ATOM 1434 N N . THR B 1 15 ? -48.938 44.5 -10.18 1 39.22 15 THR B N 1
ATOM 1435 C CA . THR B 1 15 ? -48.719 43.156 -9.672 1 39.22 15 THR B CA 1
ATOM 1436 C C . THR B 1 15 ? -47.656 43.156 -8.586 1 39.22 15 THR B C 1
ATOM 1438 O O . THR B 1 15 ? -46.5 43.531 -8.836 1 39.22 15 THR B O 1
ATOM 1441 N N . ILE B 1 16 ? -48.031 43.344 -7.359 1 36.97 16 ILE B N 1
ATOM 1442 C CA . ILE B 1 16 ? -47.156 43.094 -6.234 1 36.97 16 ILE B CA 1
ATOM 1443 C C . ILE B 1 16 ? -46.5 41.75 -6.375 1 36.97 16 ILE B C 1
ATOM 1445 O O . ILE B 1 16 ? -47.188 40.719 -6.441 1 36.97 16 ILE B O 1
ATOM 1449 N N . ILE B 1 17 ? -45.438 41.625 -7.059 1 37.59 17 ILE B N 1
ATOM 1450 C CA . ILE B 1 17 ? -44.625 40.438 -6.984 1 37.59 17 ILE B CA 1
ATOM 1451 C C . ILE B 1 17 ? -44.25 40.125 -5.527 1 37.59 17 ILE B C 1
ATOM 1453 O O . ILE B 1 17 ? -43.562 40.938 -4.875 1 37.59 17 ILE B O 1
ATOM 1457 N N . ALA B 1 18 ? -45.125 39.406 -4.824 1 40.69 18 ALA B N 1
ATOM 1458 C CA . ALA B 1 18 ? -44.75 38.844 -3.533 1 40.69 18 ALA B CA 1
ATOM 1459 C C . ALA B 1 18 ? -43.375 38.188 -3.592 1 40.69 18 ALA B C 1
ATOM 1461 O O .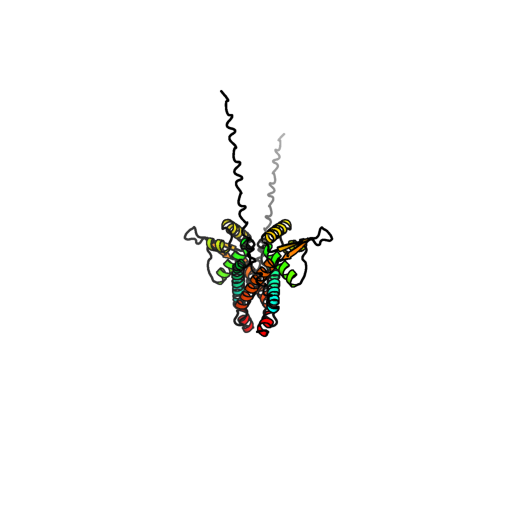 ALA B 1 18 ? -43.125 37.312 -4.418 1 40.69 18 ALA B O 1
ATOM 1462 N N . GLY B 1 19 ? -42.406 39.031 -3.303 1 31.84 19 GLY B N 1
ATOM 1463 C CA . GLY B 1 19 ? -41.094 38.438 -3.105 1 31.84 19 GLY B CA 1
ATOM 1464 C C . GLY B 1 19 ? -41.094 37.156 -2.312 1 31.84 19 GLY B C 1
ATOM 1465 O O . GLY B 1 19 ? -41.75 37.094 -1.256 1 31.84 19 GLY B O 1
ATOM 1466 N N . ARG B 1 20 ? -41.125 36 -2.996 1 36.56 20 ARG B N 1
ATOM 1467 C CA . ARG B 1 20 ? -40.906 34.75 -2.299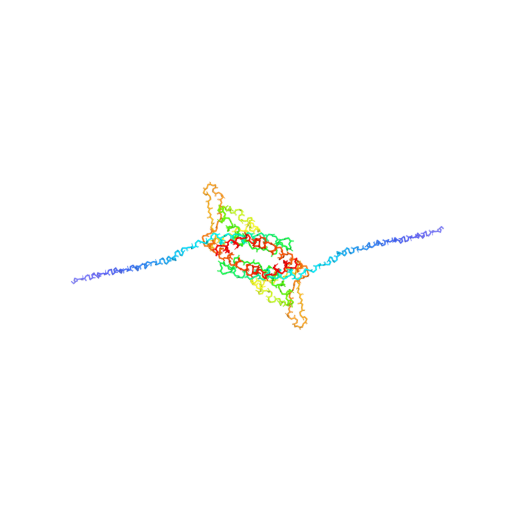 1 36.56 20 ARG B CA 1
ATOM 1468 C C . ARG B 1 20 ? -39.812 34.906 -1.233 1 36.56 20 ARG B C 1
ATOM 1470 O O . ARG B 1 20 ? -38.688 35.281 -1.538 1 36.56 20 ARG B O 1
ATOM 1477 N N . ARG B 1 21 ? -40.281 35.156 0.047 1 37.25 21 ARG B N 1
ATOM 1478 C CA . ARG B 1 21 ? -39.375 35.031 1.185 1 37.25 21 ARG B CA 1
ATOM 1479 C C . ARG B 1 21 ? -38.438 33.812 1.012 1 37.25 21 ARG B C 1
ATOM 1481 O O . ARG B 1 21 ? -38.906 32.719 0.773 1 37.25 21 ARG B O 1
ATOM 1488 N N . SER B 1 22 ? -37.25 34.094 0.498 1 39.84 22 SER B N 1
ATOM 1489 C CA . SER B 1 22 ? -36.188 33.062 0.548 1 39.84 22 SER B CA 1
ATOM 1490 C C . SER B 1 22 ? -36.219 32.312 1.874 1 39.84 22 SER B C 1
ATOM 1492 O O . SER B 1 22 ? -36.25 32.938 2.941 1 39.84 22 SER B O 1
ATOM 1494 N N . GLU B 1 23 ? -36.969 31.172 1.979 1 43.91 23 GLU B N 1
ATOM 1495 C CA . GLU B 1 23 ? -36.812 30.297 3.135 1 43.91 23 GLU B CA 1
ATOM 1496 C C . GLU B 1 23 ? -35.375 30.312 3.652 1 43.91 23 GLU B C 1
ATOM 1498 O O . GLU B 1 23 ? -34.406 30.422 2.869 1 43.91 23 GLU B O 1
ATOM 1503 N N . PRO B 1 24 ? -35.188 30.797 4.906 1 41.53 24 PRO B N 1
ATOM 1504 C CA . PRO B 1 24 ? -33.812 30.688 5.414 1 41.53 24 PRO B CA 1
ATOM 1505 C C . PRO B 1 24 ? -33.156 29.359 5.02 1 41.53 24 PRO B C 1
ATOM 1507 O O . PRO B 1 24 ? -33.812 28.328 4.945 1 41.53 24 PRO B O 1
ATOM 1510 N N . ARG B 1 25 ? -32.188 29.438 4.098 1 39.66 25 ARG B N 1
ATOM 1511 C CA . ARG B 1 25 ? -31.312 28.281 3.926 1 39.66 25 ARG B CA 1
ATOM 1512 C C . ARG B 1 25 ? -30.969 27.656 5.27 1 39.66 25 ARG B C 1
ATOM 1514 O O . ARG B 1 25 ? -30.391 28.312 6.141 1 39.66 25 ARG B O 1
ATOM 1521 N N . THR B 1 26 ? -31.844 26.812 5.84 1 37.56 26 THR B N 1
ATOM 1522 C CA . THR B 1 26 ? -31.312 25.969 6.914 1 37.56 26 THR B CA 1
ATOM 1523 C C . THR B 1 26 ? -29.859 25.562 6.617 1 37.56 26 THR B C 1
ATOM 1525 O O . THR B 1 26 ? -29.609 24.797 5.688 1 37.56 26 THR B O 1
ATOM 1528 N N . ASP B 1 27 ? -29 26.516 6.715 1 35.69 27 ASP B N 1
ATOM 1529 C CA . ASP B 1 27 ? -27.625 26.062 6.805 1 35.69 27 ASP B CA 1
ATOM 1530 C C . ASP B 1 27 ? -27.516 24.797 7.668 1 35.69 27 ASP B C 1
ATOM 1532 O O . ASP B 1 27 ? -27.688 24.859 8.891 1 35.69 27 ASP B O 1
ATOM 1536 N N . GLY B 1 28 ? -28.188 23.734 7.289 1 36.97 28 GLY B N 1
ATOM 1537 C CA . GLY B 1 28 ? -27.844 22.5 7.949 1 36.97 28 GLY B CA 1
ATOM 1538 C C . GLY B 1 28 ? -26.391 22.453 8.414 1 36.97 28 GLY B C 1
ATOM 1539 O O . GLY B 1 28 ? -25.516 22.062 7.664 1 36.97 28 GLY B O 1
ATOM 1540 N N . GLN B 1 29 ? -26.047 23.375 9.289 1 35.97 29 GLN B N 1
ATOM 1541 C CA . GLN B 1 29 ? -24.75 23.203 9.945 1 35.97 29 GLN B CA 1
ATOM 1542 C C . GLN B 1 29 ? -24.531 21.75 10.336 1 35.97 29 GLN B C 1
ATOM 1544 O O . GLN B 1 29 ? -25.344 21.156 11.062 1 35.97 29 GLN B O 1
ATOM 1549 N N . VAL B 1 30 ? -24.125 20.938 9.453 1 39.69 30 VAL B N 1
ATOM 1550 C CA . VAL B 1 30 ? -23.609 19.672 9.961 1 39.69 30 VAL B CA 1
ATOM 1551 C C . VAL B 1 30 ? -22.984 19.891 11.344 1 39.69 30 VAL B C 1
ATOM 1553 O O . VAL B 1 30 ? -22.219 20.828 11.547 1 39.69 30 VAL B O 1
ATOM 1556 N N . PRO B 1 31 ? -23.844 19.609 12.375 1 38.62 31 PRO B N 1
ATOM 1557 C CA . PRO B 1 31 ? -23.172 19.797 13.664 1 38.62 31 PRO B CA 1
ATOM 1558 C C . PRO B 1 31 ? -21.672 19.547 13.578 1 38.62 31 PRO B C 1
ATOM 1560 O O . PRO B 1 31 ? -21.219 18.672 12.828 1 38.62 31 PRO B O 1
ATOM 1563 N N . ALA B 1 32 ? -20.922 20.516 13.711 1 37.84 32 ALA B N 1
ATOM 1564 C CA . ALA B 1 32 ? -19.5 20.25 13.93 1 37.84 32 ALA B CA 1
ATOM 1565 C C . ALA B 1 32 ? -19.297 19 14.781 1 37.84 32 ALA B C 1
ATOM 1567 O O . ALA B 1 32 ? -19.625 19 15.977 1 37.84 32 ALA B O 1
ATOM 1568 N N . VAL B 1 33 ? -19.844 17.875 14.477 1 39.81 33 VAL B N 1
ATOM 1569 C CA . VAL B 1 33 ? -19.391 16.719 15.258 1 39.81 33 VAL B CA 1
ATOM 1570 C C . VAL B 1 33 ? -18.031 17.031 15.883 1 39.81 33 VAL B C 1
ATOM 1572 O O . VAL B 1 33 ? -17.094 17.422 15.188 1 39.8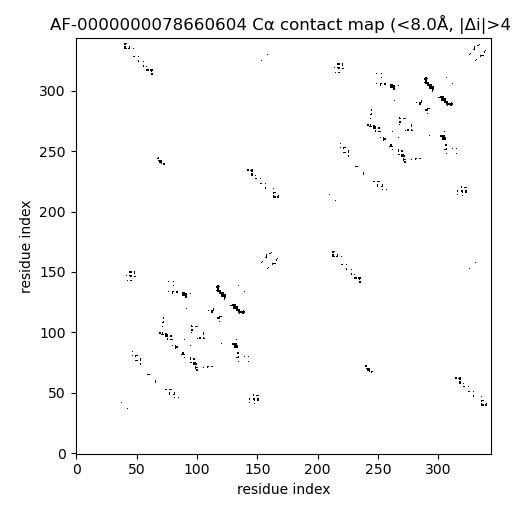1 3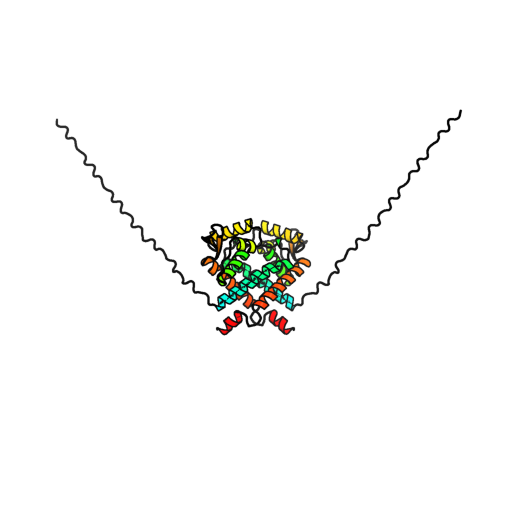3 VAL B O 1
ATOM 1575 N N . ALA B 1 34 ? -17.953 17.578 17.031 1 41 34 ALA B N 1
ATOM 1576 C CA . ALA B 1 34 ? -16.719 17.672 17.797 1 41 34 ALA B CA 1
ATOM 1577 C C . ALA B 1 34 ? -15.703 16.625 17.344 1 41 34 ALA B C 1
ATOM 1579 O O . ALA B 1 34 ? -16.016 15.43 17.328 1 41 34 ALA B O 1
ATOM 1580 N N . ALA B 1 35 ? -15.102 16.75 16.25 1 46.94 35 ALA B N 1
ATOM 1581 C CA . ALA B 1 35 ? -14.008 15.844 15.883 1 46.94 35 ALA B CA 1
ATOM 1582 C C . ALA B 1 35 ? -13.367 15.234 17.125 1 46.94 35 ALA B C 1
ATOM 1584 O O . ALA B 1 35 ? -12.688 15.93 17.891 1 46.94 35 ALA B O 1
ATOM 1585 N N . ASP B 1 36 ? -14.094 14.508 17.938 1 53.09 36 ASP B N 1
ATOM 1586 C CA . ASP B 1 36 ? -13.508 13.82 19.078 1 53.09 36 ASP B CA 1
ATOM 1587 C C . ASP B 1 36 ? -12.031 13.492 18.844 1 53.09 36 ASP B C 1
ATOM 1589 O O . ASP B 1 36 ? -11.68 12.953 17.781 1 53.09 36 ASP B O 1
ATOM 1593 N N . THR B 1 37 ? -11.133 14.344 19.312 1 71.94 37 THR B N 1
ATOM 1594 C CA . THR B 1 37 ? -9.672 14.281 19.297 1 71.94 37 THR B CA 1
ATOM 1595 C C . THR B 1 37 ? -9.188 12.875 19.641 1 71.94 37 THR B C 1
ATOM 1597 O O . THR B 1 37 ? -9.672 12.266 20.594 1 71.94 37 THR B O 1
ATOM 1600 N N . LEU B 1 38 ? -8.766 12.164 18.672 1 86.25 38 LEU B N 1
ATOM 1601 C CA . LEU B 1 38 ? -8.141 10.867 18.922 1 86.25 38 LEU B CA 1
ATOM 1602 C C . LEU B 1 38 ? -7.184 10.953 20.109 1 86.25 38 LEU B C 1
ATOM 1604 O O . LEU B 1 38 ? -6.531 11.977 20.312 1 86.25 38 LEU B O 1
ATOM 1608 N N . ASP B 1 39 ? -7.293 9.961 20.938 1 87.81 39 ASP B N 1
ATOM 1609 C CA . ASP B 1 39 ? -6.348 9.922 22.047 1 87.81 39 ASP B CA 1
ATOM 1610 C C . ASP B 1 39 ? -4.91 9.789 21.547 1 87.81 39 ASP B C 1
ATOM 1612 O O . ASP B 1 39 ? -4.684 9.344 20.422 1 87.81 39 ASP B O 1
ATOM 1616 N N . ALA B 1 40 ? -4.023 10.164 22.391 1 88.44 40 ALA B N 1
ATOM 1617 C CA . ALA B 1 40 ? -2.611 10.242 22.031 1 88.44 40 ALA B CA 1
ATOM 1618 C C . ALA B 1 40 ? -2.066 8.867 21.656 1 88.44 40 ALA B C 1
ATOM 1620 O O . ALA B 1 40 ? -1.207 8.758 20.781 1 88.44 40 ALA B O 1
ATOM 1621 N N . ALA B 1 41 ? -2.564 7.871 22.297 1 86.31 41 ALA B N 1
ATOM 1622 C CA . ALA B 1 41 ? -2.094 6.516 22.016 1 86.31 41 ALA B CA 1
ATOM 1623 C C . ALA B 1 41 ? -2.504 6.07 20.625 1 86.31 41 ALA B C 1
ATOM 1625 O O . ALA B 1 41 ? -1.713 5.461 19.906 1 86.31 41 ALA B O 1
ATOM 1626 N N . THR B 1 42 ? -3.662 6.402 20.312 1 89.25 42 THR B N 1
ATOM 1627 C CA . THR B 1 42 ? -4.152 6.055 18.969 1 89.25 42 THR B CA 1
ATOM 1628 C C . THR B 1 42 ? -3.373 6.805 17.906 1 89.25 42 THR B C 1
ATOM 1630 O O . THR B 1 42 ? -3.01 6.227 16.875 1 89.25 42 THR B O 1
ATOM 1633 N N . ILE B 1 43 ? -3.111 8.008 18.203 1 93.06 43 ILE B N 1
ATOM 1634 C CA . ILE B 1 43 ? -2.359 8.82 17.25 1 93.06 43 ILE B CA 1
ATOM 1635 C C . ILE B 1 43 ? -0.956 8.25 17.078 1 93.06 43 ILE B C 1
ATOM 1637 O O . ILE B 1 43 ? -0.454 8.141 15.961 1 93.06 43 ILE B O 1
ATOM 1641 N N . ALA B 1 44 ? -0.376 7.875 18.156 1 91.38 44 ALA B N 1
ATOM 1642 C CA . ALA B 1 44 ? 0.969 7.305 18.125 1 91.38 44 ALA B CA 1
ATOM 1643 C C . ALA B 1 44 ? 0.999 6.035 17.281 1 91.38 44 ALA B C 1
ATOM 1645 O O . ALA B 1 44 ? 1.922 5.828 16.484 1 91.38 44 ALA B O 1
ATOM 1646 N N . CYS B 1 45 ? -0.033 5.254 17.406 1 91.06 45 CYS B N 1
ATOM 1647 C CA . CYS B 1 45 ? -0.123 4.023 16.625 1 91.06 45 CYS B CA 1
ATOM 1648 C C . CYS B 1 45 ? -0.304 4.332 15.141 1 91.06 45 CYS B C 1
ATOM 1650 O O . CYS B 1 45 ? 0.36 3.732 14.289 1 91.06 45 CYS B O 1
ATOM 1652 N N . ASN B 1 46 ? -1.128 5.27 14.906 1 94.56 46 ASN B N 1
ATOM 1653 C CA . ASN B 1 46 ? -1.359 5.668 13.523 1 94.56 46 ASN B CA 1
ATOM 1654 C C . ASN B 1 46 ? -0.083 6.191 12.867 1 94.56 46 ASN B C 1
ATOM 1656 O O . ASN B 1 46 ? 0.196 5.879 11.711 1 94.56 46 ASN B O 1
ATOM 1660 N N . VAL B 1 47 ? 0.628 6.938 13.609 1 95.25 47 VAL B N 1
ATOM 1661 C CA . VAL B 1 47 ? 1.86 7.52 13.086 1 95.25 47 VAL B CA 1
ATOM 1662 C C . VAL B 1 47 ? 2.863 6.414 12.766 1 95.25 47 VAL B C 1
ATOM 1664 O O . VAL B 1 47 ? 3.506 6.43 11.719 1 95.25 47 VAL B O 1
ATOM 1667 N N . GLU B 1 48 ? 2.955 5.441 13.602 1 92.75 48 GLU B N 1
ATOM 1668 C CA . GLU B 1 48 ? 3.879 4.332 13.383 1 92.75 48 GLU B CA 1
ATOM 1669 C C . GLU B 1 48 ? 3.479 3.514 12.156 1 92.75 48 GLU B C 1
ATOM 1671 O O . GLU B 1 48 ? 4.336 3.1 11.375 1 92.75 48 GLU B O 1
ATOM 1676 N N . VAL B 1 49 ? 2.211 3.289 12.07 1 93.31 49 VAL B N 1
ATOM 1677 C CA . VAL B 1 49 ? 1.716 2.568 10.898 1 93.31 49 VAL B CA 1
ATOM 1678 C C . VAL B 1 49 ? 2.049 3.348 9.633 1 93.31 49 VAL B C 1
ATOM 1680 O O . VAL B 1 49 ? 2.574 2.785 8.672 1 93.31 49 VAL B O 1
ATOM 1683 N N . ALA B 1 50 ? 1.78 4.609 9.656 1 96 50 ALA B N 1
ATOM 1684 C CA . ALA B 1 50 ? 2.049 5.461 8.5 1 96 50 ALA B CA 1
ATOM 1685 C C . ALA B 1 50 ? 3.527 5.426 8.125 1 96 50 ALA B C 1
ATOM 1687 O O . ALA B 1 50 ? 3.869 5.309 6.945 1 96 50 ALA B O 1
ATOM 1688 N N . ARG B 1 51 ? 4.332 5.527 9.109 1 94.44 51 ARG B N 1
ATOM 1689 C CA . ARG B 1 51 ? 5.773 5.512 8.891 1 94.44 51 ARG B CA 1
ATOM 1690 C C . ARG B 1 51 ? 6.211 4.203 8.242 1 94.44 51 ARG B C 1
ATOM 1692 O O . ARG B 1 51 ? 7 4.211 7.293 1 94.44 51 ARG B O 1
ATOM 1699 N N . GLU B 1 52 ? 5.73 3.141 8.742 1 92.12 52 GLU B N 1
ATOM 1700 C CA . GLU B 1 52 ? 6.152 1.844 8.227 1 92.12 52 GLU B CA 1
ATOM 1701 C C . GLU B 1 52 ? 5.613 1.612 6.816 1 92.12 52 GLU B C 1
ATOM 1703 O O . GLU B 1 52 ? 6.316 1.078 5.953 1 92.12 52 GLU B O 1
ATOM 1708 N N . ILE B 1 53 ? 4.414 1.969 6.617 1 92.12 53 ILE B N 1
ATOM 1709 C CA . ILE B 1 53 ? 3.836 1.792 5.289 1 92.12 53 ILE B CA 1
ATOM 1710 C C . ILE B 1 53 ? 4.586 2.656 4.281 1 92.12 53 ILE B C 1
ATOM 1712 O O . ILE B 1 53 ? 4.902 2.201 3.178 1 92.12 53 ILE B O 1
ATOM 1716 N N . TYR B 1 54 ? 4.859 3.836 4.656 1 92.62 54 TYR B N 1
ATOM 1717 C CA . TYR B 1 54 ? 5.621 4.746 3.809 1 92.62 54 TYR B CA 1
ATOM 1718 C C . TYR B 1 54 ? 6.992 4.168 3.482 1 92.62 54 TYR B C 1
ATOM 1720 O O . TYR B 1 54 ? 7.391 4.117 2.314 1 92.62 54 TYR B O 1
ATOM 1728 N N . ALA B 1 55 ? 7.695 3.656 4.461 1 91.5 55 ALA B N 1
ATOM 1729 C CA . ALA B 1 55 ? 9.039 3.113 4.293 1 91.5 55 ALA B CA 1
ATOM 1730 C C . ALA B 1 55 ? 9.016 1.834 3.463 1 91.5 55 ALA B C 1
ATOM 1732 O O . ALA B 1 55 ? 9.898 1.608 2.631 1 91.5 55 ALA B O 1
ATOM 1733 N N . SER B 1 56 ? 8.055 1.018 3.727 1 90.31 56 SER B N 1
ATOM 1734 C CA . SER B 1 56 ? 8.008 -0.267 3.035 1 90.31 56 SER B CA 1
ATOM 1735 C C . SER B 1 56 ? 7.773 -0.082 1.54 1 90.31 56 SER B C 1
ATOM 1737 O O . SER B 1 56 ? 8.289 -0.853 0.727 1 90.31 56 SER B O 1
ATOM 1739 N N . ARG B 1 57 ? 6.965 0.844 1.199 1 88.81 57 ARG B N 1
ATOM 1740 C CA . ARG B 1 57 ? 6.723 1.137 -0.21 1 88.81 57 ARG B CA 1
ATOM 1741 C C . ARG B 1 57 ? 8.016 1.532 -0.917 1 88.81 57 ARG B C 1
ATOM 1743 O O . ARG B 1 57 ? 8.242 1.146 -2.064 1 88.81 57 ARG B O 1
ATOM 1750 N N . ARG B 1 58 ? 8.898 2.176 -0.205 1 87.56 58 ARG B N 1
ATOM 1751 C CA . ARG B 1 58 ? 10.188 2.551 -0.761 1 87.56 58 ARG B CA 1
ATOM 1752 C C . ARG B 1 58 ? 11.102 1.335 -0.905 1 87.56 58 ARG B C 1
ATOM 1754 O O . ARG B 1 58 ? 11.844 1.221 -1.882 1 87.56 58 ARG B O 1
ATOM 1761 N N . ARG B 1 59 ? 10.969 0.494 -0.032 1 92.06 59 ARG B N 1
ATOM 1762 C CA . ARG B 1 59 ? 11.844 -0.674 -0.008 1 92.06 59 ARG B CA 1
ATOM 1763 C C . ARG B 1 59 ? 11.398 -1.708 -1.04 1 92.06 59 ARG B C 1
ATOM 1765 O O . ARG B 1 59 ? 12.18 -2.592 -1.409 1 92.06 59 ARG B O 1
ATOM 1772 N N . ARG B 1 60 ? 10.195 -1.603 -1.479 1 91.69 60 ARG B N 1
ATOM 1773 C CA . ARG B 1 60 ? 9.648 -2.551 -2.447 1 91.69 60 ARG B CA 1
ATOM 1774 C C . ARG B 1 60 ? 10.492 -2.574 -3.721 1 91.69 60 ARG B C 1
ATOM 1776 O O . ARG B 1 60 ? 10.617 -3.617 -4.367 1 91.69 60 ARG B O 1
ATOM 1783 N N . HIS B 1 61 ? 11.172 -1.498 -4 1 90.06 61 HIS B N 1
ATOM 1784 C CA . HIS B 1 61 ? 11.93 -1.353 -5.234 1 90.06 61 HIS B CA 1
ATOM 1785 C C . HIS B 1 61 ? 13.188 -2.215 -5.211 1 90.06 61 HIS B C 1
ATOM 1787 O O . HIS B 1 61 ? 13.805 -2.451 -6.254 1 90.06 61 HIS B O 1
ATOM 1793 N N . LYS B 1 62 ? 13.57 -2.639 -4.078 1 92.56 62 LYS B N 1
ATOM 1794 C CA . LYS B 1 62 ? 14.703 -3.551 -3.961 1 92.56 62 LYS B CA 1
ATOM 1795 C C . LYS B 1 62 ? 14.375 -4.914 -4.562 1 92.56 62 LYS B C 1
ATOM 1797 O O . LYS B 1 62 ? 15.273 -5.672 -4.926 1 92.56 62 LYS B O 1
ATOM 1802 N N . PHE B 1 63 ? 13.062 -5.254 -4.68 1 93.69 63 PHE B N 1
ATOM 1803 C CA . PHE B 1 63 ? 12.641 -6.594 -5.074 1 93.69 63 PHE B CA 1
ATOM 1804 C C . PHE B 1 63 ? 11.906 -6.562 -6.406 1 93.69 63 PHE B C 1
ATOM 1806 O O . PHE B 1 63 ? 11.922 -7.543 -7.156 1 93.69 63 PHE B O 1
ATOM 1813 N N . LEU B 1 64 ? 11.234 -5.465 -6.645 1 94.25 64 LEU B N 1
ATOM 1814 C CA . LEU B 1 64 ? 10.398 -5.305 -7.824 1 94.25 64 LEU B CA 1
ATOM 1815 C C . LEU B 1 64 ? 10.734 -4.012 -8.562 1 94.25 64 LEU B C 1
ATOM 1817 O O . LEU B 1 64 ? 11.094 -3.014 -7.938 1 94.25 64 LEU B O 1
ATOM 1821 N N . PRO B 1 65 ? 10.594 -4.066 -9.859 1 90.44 65 PRO B N 1
ATOM 1822 C CA . PRO B 1 65 ? 10.914 -2.852 -10.609 1 90.44 65 PRO B CA 1
ATOM 1823 C C . PRO B 1 65 ? 10.047 -1.661 -10.203 1 90.44 65 PRO B C 1
ATOM 1825 O O . PRO B 1 65 ? 8.836 -1.806 -10.031 1 90.44 65 PRO B O 1
ATOM 1828 N N . VAL B 1 66 ? 10.633 -0.489 -10.227 1 84.69 66 VAL B N 1
ATOM 1829 C CA . VAL B 1 66 ? 10.023 0.713 -9.68 1 84.69 66 VAL B CA 1
ATOM 1830 C C . VAL B 1 66 ? 8.898 1.188 -10.594 1 84.69 66 VAL B C 1
ATOM 1832 O O . VAL B 1 66 ? 7.898 1.743 -10.133 1 84.69 66 VAL B O 1
ATOM 1835 N N . ASP B 1 67 ? 9.031 0.965 -11.828 1 85.88 67 ASP B N 1
ATOM 1836 C CA . ASP B 1 67 ? 8.109 1.524 -12.812 1 85.88 67 ASP B CA 1
ATOM 1837 C C . ASP B 1 67 ? 6.797 0.744 -12.836 1 85.88 67 ASP B C 1
ATOM 1839 O O . ASP B 1 67 ? 5.859 1.123 -13.539 1 85.88 67 ASP B O 1
ATOM 1843 N N . LEU B 1 68 ? 6.773 -0.331 -12.055 1 88.12 68 LEU B N 1
ATOM 1844 C CA . LEU B 1 68 ? 5.566 -1.148 -12.016 1 88.12 68 LEU B CA 1
ATOM 1845 C C . LEU B 1 68 ? 4.59 -0.618 -10.969 1 88.12 68 LEU B C 1
ATOM 1847 O O . LEU B 1 68 ? 3.422 -1.014 -10.945 1 88.12 68 LEU B O 1
ATOM 1851 N N . PHE B 1 69 ? 5.203 0.263 -10.156 1 83 69 PHE B N 1
ATOM 1852 C CA . PHE B 1 69 ? 4.422 0.692 -9.008 1 83 69 PHE B CA 1
ATOM 1853 C C . PHE B 1 69 ? 4.316 2.211 -8.953 1 83 69 PHE B C 1
ATOM 1855 O O . PHE B 1 69 ? 5.188 2.916 -9.469 1 83 69 PHE B O 1
ATOM 1862 N N . GLY B 1 70 ? 3.148 2.672 -8.57 1 81.94 70 GLY B N 1
ATOM 1863 C CA . GLY B 1 70 ? 2.984 4.102 -8.367 1 81.94 70 GLY B CA 1
ATOM 1864 C C . GLY B 1 70 ? 1.611 4.477 -7.844 1 81.94 70 GLY B C 1
ATOM 1865 O O . GLY B 1 70 ? 0.595 4.164 -8.469 1 81.94 70 GLY B O 1
ATOM 1866 N N . GLU B 1 71 ? 1.649 5.008 -6.734 1 89.25 71 GLU B N 1
ATOM 1867 C CA . GLU B 1 71 ? 0.459 5.59 -6.121 1 89.25 71 GLU B CA 1
ATOM 1868 C C . GLU B 1 71 ? 0.772 6.938 -5.477 1 89.25 71 GLU B C 1
ATOM 1870 O O . GLU B 1 71 ? 0.816 7.051 -4.25 1 89.25 71 GLU B O 1
ATOM 1875 N N . PRO B 1 72 ? 0.927 7.918 -6.34 1 92.44 72 PRO B N 1
ATOM 1876 C CA . PRO B 1 72 ? 1.401 9.219 -5.855 1 92.44 72 PRO B CA 1
ATOM 1877 C C . PRO B 1 72 ? 0.466 9.844 -4.82 1 92.44 72 PRO B C 1
ATOM 1879 O O . PRO B 1 72 ? 0.926 10.492 -3.879 1 92.44 72 PRO B O 1
ATOM 1882 N N . THR B 1 73 ? -0.803 9.672 -5 1 94.62 73 THR B N 1
ATOM 1883 C CA . THR B 1 73 ? -1.756 10.242 -4.055 1 94.62 73 THR B CA 1
ATOM 1884 C C . THR B 1 73 ? -1.556 9.648 -2.662 1 94.62 73 THR B C 1
ATOM 1886 O O . THR B 1 73 ? -1.572 10.375 -1.665 1 94.62 73 THR B O 1
ATOM 1889 N N . TRP B 1 74 ? -1.364 8.359 -2.615 1 94.69 74 TRP B N 1
ATOM 1890 C CA . TRP B 1 74 ? -1.116 7.703 -1.336 1 94.69 74 TRP B CA 1
ATOM 1891 C C . TRP B 1 74 ? 0.188 8.195 -0.716 1 94.69 74 TRP B C 1
ATOM 1893 O O . TRP B 1 74 ? 0.245 8.477 0.483 1 94.69 74 TRP B O 1
ATOM 1903 N N . ASP B 1 75 ? 1.227 8.289 -1.475 1 95 75 ASP B N 1
ATOM 1904 C CA . ASP B 1 75 ? 2.514 8.789 -0.999 1 95 75 ASP B CA 1
ATOM 1905 C C . ASP B 1 75 ? 2.387 10.211 -0.459 1 95 75 ASP B C 1
ATOM 1907 O O . ASP B 1 75 ? 2.916 10.531 0.608 1 95 75 ASP B O 1
ATOM 1911 N N . ILE B 1 76 ? 1.671 11.016 -1.169 1 96.19 76 ILE B N 1
ATOM 1912 C CA . ILE B 1 76 ? 1.47 12.398 -0.757 1 96.19 76 ILE B CA 1
ATOM 1913 C C . ILE B 1 76 ? 0.693 12.438 0.558 1 96.19 76 ILE B C 1
ATOM 1915 O O . ILE B 1 76 ? 1.087 13.133 1.498 1 96.19 76 ILE B O 1
ATOM 1919 N N . LEU B 1 77 ? -0.356 11.672 0.652 1 97.38 77 LEU B N 1
ATOM 1920 C CA . LEU B 1 77 ? -1.203 11.672 1.84 1 97.38 77 LEU B CA 1
ATOM 1921 C C . LEU B 1 77 ? -0.435 11.164 3.055 1 97.38 77 LEU B C 1
ATOM 1923 O O . LEU B 1 77 ? -0.572 11.711 4.152 1 97.38 77 LEU B O 1
ATOM 1927 N N . LEU B 1 78 ? 0.352 10.141 2.869 1 96.88 78 LEU B N 1
ATOM 1928 C CA . LEU B 1 78 ? 1.157 9.617 3.969 1 96.88 78 LEU B CA 1
ATOM 1929 C C . LEU B 1 78 ? 2.168 10.656 4.445 1 96.88 78 LEU B C 1
ATOM 1931 O O . LEU B 1 78 ? 2.322 10.875 5.648 1 96.88 78 LEU B O 1
ATOM 1935 N N . ASP B 1 79 ? 2.814 11.266 3.514 1 96.31 79 ASP B N 1
ATOM 1936 C CA . ASP B 1 79 ? 3.809 12.289 3.824 1 96.31 79 ASP B CA 1
ATOM 1937 C C . ASP B 1 79 ? 3.18 13.453 4.586 1 96.31 79 ASP B C 1
ATOM 1939 O O . ASP B 1 79 ? 3.699 13.883 5.617 1 96.31 79 ASP B O 1
ATOM 1943 N N . LEU B 1 80 ? 2.109 13.93 4.129 1 97.62 80 LEU B N 1
ATOM 1944 C CA . LEU B 1 80 ? 1.448 15.078 4.742 1 97.62 80 LEU B CA 1
ATOM 1945 C C . LEU B 1 80 ? 0.87 14.703 6.105 1 97.62 80 LEU B C 1
ATOM 1947 O O . LEU B 1 80 ? 0.839 15.531 7.016 1 97.62 80 LEU B O 1
ATOM 1951 N N . TYR B 1 81 ? 0.416 13.477 6.254 1 98.31 81 TYR B N 1
ATOM 1952 C CA . TYR B 1 81 ? -0.072 13.023 7.551 1 98.31 81 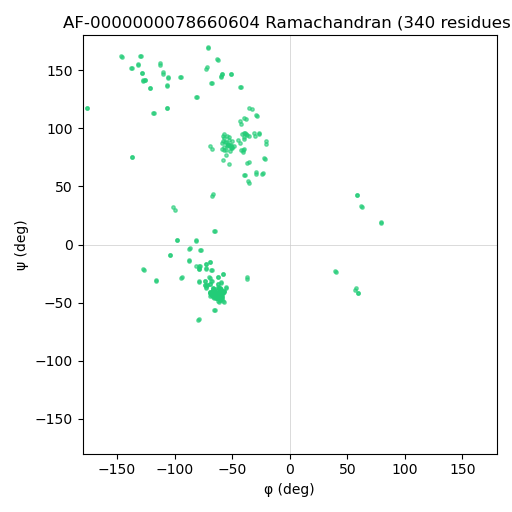TYR B CA 1
ATOM 1953 C C . TYR B 1 81 ? 1.038 13.055 8.594 1 98.31 81 TYR B C 1
ATOM 1955 O O . TYR B 1 81 ? 0.846 13.578 9.695 1 98.31 81 TYR B O 1
ATOM 1963 N N . LEU B 1 82 ? 2.143 12.5 8.219 1 97.5 82 LEU B N 1
ATOM 1964 C CA . LEU B 1 82 ? 3.287 12.492 9.125 1 97.5 82 LEU B CA 1
ATOM 1965 C C . LEU B 1 82 ? 3.711 13.914 9.469 1 97.5 82 LEU B C 1
ATOM 1967 O O . LEU B 1 82 ? 3.98 14.219 10.633 1 97.5 82 LEU B O 1
ATOM 1971 N N . ALA B 1 83 ? 3.736 14.773 8.531 1 97.19 83 ALA B N 1
ATOM 1972 C CA . ALA B 1 83 ? 4.102 16.172 8.758 1 97.19 83 ALA B CA 1
ATOM 1973 C C . ALA B 1 83 ? 3.113 16.844 9.703 1 97.19 83 ALA B C 1
ATOM 1975 O O . ALA B 1 83 ? 3.514 17.578 10.609 1 97.19 83 ALA B O 1
ATOM 1976 N N . ALA B 1 84 ? 1.858 16.594 9.508 1 96.75 84 ALA B N 1
ATOM 1977 C CA . ALA B 1 84 ? 0.821 17.188 10.352 1 96.75 84 ALA B CA 1
ATOM 1978 C C . ALA B 1 84 ? 0.984 16.766 11.805 1 96.75 84 ALA B C 1
ATOM 1980 O O . ALA B 1 84 ? 0.87 17.578 12.719 1 96.75 84 ALA B O 1
ATOM 1981 N N . ARG B 1 85 ? 1.225 15.516 11.977 1 96.31 85 ARG B N 1
ATOM 1982 C CA . ARG B 1 85 ? 1.332 14.977 13.328 1 96.31 85 ARG B CA 1
ATOM 1983 C C . ARG B 1 85 ? 2.637 15.414 13.984 1 96.31 85 ARG B C 1
ATOM 1985 O O . ARG B 1 85 ? 2.746 15.422 15.219 1 96.31 85 ARG B O 1
ATOM 1992 N N . GLU B 1 86 ? 3.578 15.781 13.203 1 95.31 86 GLU B N 1
ATOM 1993 C CA . GLU B 1 86 ? 4.852 16.281 13.711 1 95.31 86 GLU B CA 1
ATOM 1994 C C . GLU B 1 86 ? 4.883 17.812 13.719 1 95.31 86 GLU B C 1
ATOM 1996 O O . GLU B 1 86 ? 5.934 18.406 13.953 1 95.31 86 GLU B O 1
ATOM 2001 N N . ASP B 1 87 ? 3.836 18.453 13.383 1 94.75 87 ASP B N 1
ATOM 2002 C CA . ASP B 1 87 ? 3.68 19.906 13.336 1 94.75 87 ASP B CA 1
ATOM 2003 C C . ASP B 1 87 ? 4.699 20.531 12.391 1 94.75 87 ASP B C 1
ATOM 2005 O O . ASP B 1 87 ? 5.34 21.531 12.727 1 94.75 87 ASP B O 1
ATOM 2009 N N . ARG B 1 88 ? 4.867 19.922 11.297 1 95.19 88 ARG B N 1
ATOM 2010 C CA . ARG B 1 88 ? 5.777 20.422 10.266 1 95.19 88 ARG B CA 1
ATOM 2011 C C . ARG B 1 88 ? 5.008 20.922 9.047 1 95.19 88 ARG B C 1
ATOM 2013 O O . ARG B 1 88 ? 3.963 20.375 8.703 1 95.19 88 ARG B O 1
ATOM 2020 N N . ARG B 1 89 ? 5.562 21.859 8.469 1 93.62 89 ARG B N 1
ATOM 2021 C CA . ARG B 1 89 ? 5.039 22.344 7.199 1 93.62 89 ARG B CA 1
ATOM 2022 C C . ARG B 1 89 ? 5.762 21.703 6.023 1 93.62 89 ARG B C 1
ATOM 2024 O O . ARG B 1 89 ? 6.977 21.484 6.07 1 93.62 89 ARG B O 1
ATOM 2031 N N . VAL B 1 90 ? 4.98 21.453 4.945 1 96.31 90 VAL B N 1
ATOM 2032 C CA . VAL B 1 90 ? 5.566 20.797 3.783 1 96.31 90 VAL B CA 1
ATOM 2033 C C . VAL B 1 90 ? 5.48 21.719 2.568 1 96.31 90 VAL B C 1
ATOM 2035 O O . VAL B 1 90 ? 4.383 22.016 2.082 1 96.31 90 VAL B O 1
ATOM 2038 N N . PRO B 1 91 ? 6.668 22.172 2.107 1 95.31 91 PRO B N 1
ATOM 2039 C CA . PRO B 1 91 ? 6.617 22.906 0.841 1 95.31 91 PRO B CA 1
ATOM 2040 C C . PRO B 1 91 ? 6.027 22.078 -0.297 1 95.31 91 PRO B C 1
ATOM 2042 O O . PRO B 1 91 ? 6.23 20.875 -0.353 1 95.31 91 PRO B O 1
ATOM 2045 N N . THR B 1 92 ? 5.324 22.781 -1.197 1 94.44 92 THR B N 1
ATOM 2046 C CA . THR B 1 92 ? 4.711 22.109 -2.336 1 94.44 92 THR B CA 1
ATOM 2047 C C . THR B 1 92 ? 5.754 21.328 -3.127 1 94.44 92 THR B C 1
ATOM 2049 O O . THR B 1 92 ? 5.5 20.188 -3.551 1 94.44 92 THR B O 1
ATOM 2052 N N . THR B 1 93 ? 6.914 21.828 -3.244 1 92.44 93 THR B N 1
ATOM 2053 C CA . THR B 1 93 ? 7.992 21.172 -3.973 1 92.44 93 THR B CA 1
ATOM 2054 C C . THR B 1 93 ? 8.398 19.875 -3.283 1 92.44 93 THR B C 1
ATOM 2056 O O . THR B 1 93 ? 8.617 18.859 -3.943 1 92.44 93 THR B O 1
ATOM 2059 N N . SER B 1 94 ? 8.523 19.906 -2.021 1 94.62 94 SER B N 1
ATOM 2060 C CA . SER B 1 94 ? 8.875 18.719 -1.251 1 94.62 94 SER B CA 1
ATOM 2061 C C . SER B 1 94 ? 7.801 17.656 -1.363 1 94.62 94 SER B C 1
ATOM 2063 O O . SER B 1 94 ? 8.109 16.453 -1.476 1 94.62 94 SER B O 1
ATOM 2065 N N . ALA B 1 95 ? 6.52 18.031 -1.304 1 95.25 95 ALA B N 1
ATOM 2066 C CA . ALA B 1 95 ? 5.418 17.078 -1.467 1 95.25 95 ALA B CA 1
ATOM 2067 C C . ALA B 1 95 ? 5.48 16.391 -2.83 1 95.25 95 ALA B C 1
ATOM 2069 O O . ALA B 1 95 ? 5.227 15.195 -2.939 1 95.25 95 ALA B O 1
ATOM 2070 N N . CYS B 1 96 ? 5.84 17.172 -3.855 1 94.56 96 CYS B N 1
ATOM 2071 C CA . CYS B 1 96 ? 5.934 16.625 -5.207 1 94.56 96 CYS B CA 1
ATOM 2072 C C . CYS B 1 96 ? 7.059 15.609 -5.309 1 94.56 96 CYS B C 1
ATOM 2074 O O . CYS B 1 96 ? 6.898 14.562 -5.934 1 94.56 96 CYS B O 1
ATOM 2076 N N . ILE B 1 97 ? 8.141 15.867 -4.656 1 92.12 97 ILE B N 1
ATOM 2077 C CA . ILE B 1 97 ? 9.281 14.953 -4.652 1 92.12 97 ILE B CA 1
ATOM 2078 C C . ILE B 1 97 ? 8.906 13.664 -3.922 1 92.12 97 ILE B C 1
ATOM 2080 O O . ILE B 1 97 ? 9.258 12.57 -4.363 1 92.12 97 ILE B O 1
ATOM 2084 N N . GLY B 1 98 ? 8.133 13.797 -2.887 1 90.88 98 GLY B N 1
ATOM 2085 C CA . GLY B 1 98 ? 7.723 12.656 -2.08 1 90.88 98 GLY B CA 1
ATOM 2086 C C . GLY B 1 98 ? 6.766 11.727 -2.803 1 90.88 98 GLY B C 1
ATOM 2087 O O . GLY B 1 98 ? 6.582 10.578 -2.396 1 90.88 98 GLY B O 1
ATOM 2088 N N . ALA B 1 99 ? 6.188 12.18 -3.893 1 91.25 99 ALA B N 1
ATOM 2089 C CA . ALA B 1 99 ? 5.234 11.391 -4.664 1 91.25 99 ALA B CA 1
ATOM 2090 C C . ALA B 1 99 ? 5.957 10.375 -5.555 1 91.25 99 ALA B C 1
ATOM 2092 O O . ALA B 1 99 ? 5.34 9.445 -6.07 1 91.25 99 ALA B O 1
ATOM 2093 N N . HIS B 1 100 ? 7.242 10.617 -5.836 1 88.06 100 HIS B N 1
ATOM 2094 C CA . HIS B 1 100 ? 8.102 9.719 -6.602 1 88.06 100 HIS B CA 1
ATOM 2095 C C . HIS B 1 100 ? 7.578 9.539 -8.023 1 88.06 100 HIS B C 1
ATOM 2097 O O . HIS B 1 100 ? 7.543 8.422 -8.539 1 88.06 100 HIS B O 1
ATOM 2103 N N . VAL B 1 101 ? 7.02 10.477 -8.562 1 89.12 101 VAL B N 1
ATOM 2104 C CA . VAL B 1 101 ? 6.613 10.625 -9.961 1 89.12 101 VAL B CA 1
ATOM 2105 C C . VAL B 1 101 ? 7.098 11.961 -10.508 1 89.12 101 VAL B C 1
ATOM 2107 O O . VAL B 1 101 ? 7.523 12.836 -9.742 1 89.12 101 VAL B O 1
ATOM 2110 N N . PRO B 1 102 ? 7.129 12.055 -11.844 1 91.5 102 PRO B N 1
ATOM 2111 C CA . PRO B 1 102 ? 7.5 13.359 -12.391 1 91.5 102 PRO B CA 1
ATOM 2112 C C . PRO B 1 102 ? 6.68 14.508 -11.797 1 91.5 102 PRO B C 1
ATOM 2114 O O . PRO B 1 102 ? 5.488 14.336 -11.516 1 91.5 102 PRO B O 1
ATOM 2117 N N . PRO B 1 103 ? 7.277 15.641 -11.656 1 92.94 103 PRO B N 1
ATOM 2118 C CA . PRO B 1 103 ? 6.637 16.766 -10.977 1 92.94 103 PRO B CA 1
ATOM 2119 C C . PRO B 1 103 ? 5.309 17.172 -11.617 1 92.94 103 PRO B C 1
ATOM 2121 O O . PRO B 1 103 ? 4.363 17.531 -10.906 1 92.94 103 PRO B O 1
ATOM 2124 N N . THR B 1 104 ? 5.25 17.172 -12.867 1 94.56 104 THR B N 1
ATOM 2125 C CA . THR B 1 104 ? 4.016 17.531 -13.555 1 94.56 104 THR B CA 1
ATOM 2126 C C . THR B 1 104 ? 2.875 16.609 -13.133 1 94.56 104 THR B C 1
ATOM 2128 O O . THR B 1 104 ? 1.747 17.047 -12.922 1 94.56 104 THR B O 1
ATOM 2131 N N . THR B 1 105 ? 3.205 15.359 -13.008 1 93.81 105 THR B N 1
ATOM 2132 C CA . THR B 1 105 ? 2.229 14.367 -12.57 1 93.81 105 THR B CA 1
ATOM 2133 C C . THR B 1 105 ? 1.854 14.578 -11.109 1 93.81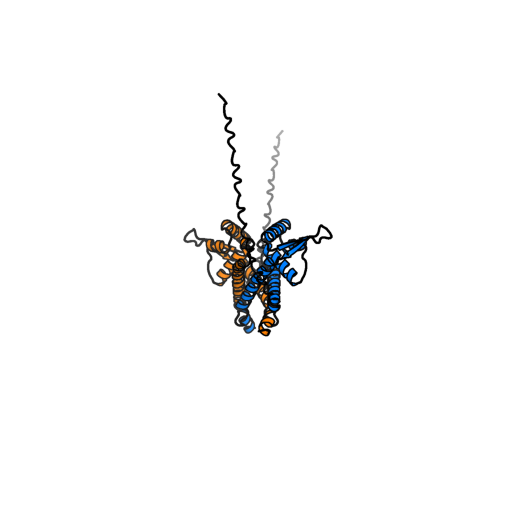 105 THR B C 1
ATOM 2135 O O . THR B 1 105 ? 0.677 14.523 -10.75 1 93.81 105 THR B O 1
ATOM 2138 N N . ALA B 1 106 ? 2.852 14.82 -10.305 1 95.25 106 ALA B N 1
ATOM 2139 C CA . ALA B 1 106 ? 2.623 15.062 -8.883 1 95.25 106 ALA B CA 1
ATOM 2140 C C . ALA B 1 106 ? 1.722 16.281 -8.672 1 95.25 106 ALA B C 1
ATOM 2142 O O . ALA B 1 106 ? 0.797 16.234 -7.855 1 95.25 106 ALA B O 1
ATOM 2143 N N . LEU B 1 107 ? 1.912 17.312 -9.391 1 95.25 107 LEU B N 1
ATOM 2144 C CA . LEU B 1 107 ? 1.133 18.531 -9.258 1 95.25 107 LEU B CA 1
ATOM 2145 C C . LEU B 1 107 ? -0.319 18.297 -9.664 1 95.25 107 LEU B C 1
ATOM 2147 O O . LEU B 1 107 ? -1.236 18.844 -9.047 1 95.25 107 LEU B O 1
ATOM 2151 N N . ARG B 1 108 ? -0.469 17.562 -10.711 1 96.12 108 ARG B N 1
ATOM 2152 C CA . ARG B 1 108 ? -1.823 17.219 -11.133 1 96.12 108 ARG B CA 1
ATOM 2153 C C . ARG B 1 108 ? -2.576 16.5 -10.023 1 96.12 108 ARG B C 1
ATOM 2155 O O . ARG B 1 108 ? -3.74 16.797 -9.75 1 96.12 108 ARG B O 1
ATOM 2162 N N . TRP B 1 109 ? -1.889 15.617 -9.367 1 95.75 109 TRP B N 1
ATOM 2163 C CA . TRP B 1 109 ? -2.531 14.867 -8.289 1 95.75 109 TRP B CA 1
ATOM 2164 C C . TRP B 1 109 ? -2.779 15.75 -7.078 1 95.75 109 TRP B C 1
ATOM 2166 O O . TRP B 1 109 ? -3.787 15.602 -6.383 1 95.75 109 TRP B O 1
ATOM 2176 N N . LEU B 1 110 ? -1.902 16.656 -6.824 1 96.44 110 LEU B N 1
ATOM 2177 C CA . LEU B 1 110 ? -2.131 17.609 -5.746 1 96.44 110 LEU B CA 1
ATOM 2178 C C . LEU B 1 110 ? -3.381 18.438 -6.012 1 96.44 110 LEU B C 1
ATOM 2180 O O . LEU B 1 110 ? -4.172 18.688 -5.098 1 96.44 110 LEU B O 1
ATOM 2184 N N . ARG B 1 111 ? -3.549 18.812 -7.199 1 96.5 111 ARG B N 1
ATOM 2185 C CA . ARG B 1 111 ? -4.734 19.578 -7.578 1 96.5 111 ARG B CA 1
ATOM 2186 C C . ARG B 1 111 ? -6 18.75 -7.391 1 96.5 111 ARG B C 1
ATOM 2188 O O . ARG B 1 111 ? -7.023 19.25 -6.934 1 96.5 111 ARG B O 1
ATOM 2195 N N . ILE B 1 112 ? -5.957 17.531 -7.75 1 96.94 112 ILE B N 1
ATOM 2196 C CA . ILE B 1 112 ? -7.102 16.625 -7.59 1 96.94 112 ILE B CA 1
ATOM 2197 C C . ILE B 1 112 ? -7.422 16.469 -6.109 1 96.94 112 ILE B C 1
ATOM 2199 O O . ILE B 1 112 ? -8.586 16.531 -5.707 1 96.94 112 ILE B O 1
ATOM 2203 N N . LEU B 1 113 ? -6.402 16.25 -5.301 1 97.44 113 LEU B N 1
ATOM 2204 C CA . LEU B 1 113 ? -6.586 16.109 -3.863 1 97.44 113 LEU B CA 1
ATOM 2205 C C . LEU B 1 113 ? -7.184 17.391 -3.264 1 97.44 113 LEU B C 1
ATOM 2207 O O . LEU B 1 113 ? -8.016 17.312 -2.355 1 97.44 113 LEU B O 1
ATOM 2211 N N . GLU B 1 114 ? -6.758 18.5 -3.783 1 97.06 114 GLU B N 1
ATOM 2212 C CA . GLU B 1 114 ? -7.305 19.797 -3.354 1 97.06 114 GLU B CA 1
ATOM 2213 C C . GLU B 1 114 ? -8.773 19.922 -3.736 1 97.06 114 GLU B C 1
ATOM 2215 O O . GLU B 1 114 ? -9.602 20.328 -2.918 1 97.06 114 GLU B O 1
ATOM 2220 N N . ALA B 1 115 ? -9.055 19.562 -4.93 1 97.12 115 ALA B N 1
ATOM 2221 C CA . ALA B 1 115 ? -10.422 19.625 -5.43 1 97.12 115 ALA B CA 1
ATOM 2222 C C . ALA B 1 115 ? -11.344 18.703 -4.637 1 97.12 115 ALA B C 1
ATOM 2224 O O . ALA B 1 115 ? -12.531 19 -4.469 1 97.12 115 ALA B O 1
ATOM 2225 N N . ARG B 1 116 ? -10.766 17.625 -4.086 1 96.75 116 ARG B N 1
ATOM 2226 C CA . ARG B 1 116 ? -11.547 16.656 -3.311 1 96.75 116 ARG B CA 1
ATOM 2227 C C . ARG B 1 116 ? -11.633 17.078 -1.847 1 96.75 116 ARG B C 1
ATOM 2229 O O . ARG B 1 116 ? -12.234 16.391 -1.03 1 96.75 116 ARG B O 1
ATOM 2236 N N . GLY B 1 117 ? -10.961 18.156 -1.502 1 97.06 117 GLY B N 1
ATOM 2237 C CA . GLY B 1 117 ? -11.047 18.719 -0.165 1 97.06 117 GLY B CA 1
ATOM 2238 C C . GLY B 1 117 ? -10.188 17.984 0.847 1 97.06 117 GLY B C 1
ATOM 2239 O O . GLY B 1 117 ? -10.398 18.109 2.055 1 97.06 117 GLY B O 1
ATOM 2240 N N . LEU B 1 118 ? -9.18 17.188 0.397 1 97.94 118 LEU B N 1
ATOM 2241 C CA . LEU B 1 118 ? -8.336 16.406 1.293 1 97.94 118 LEU B CA 1
ATOM 2242 C C . LEU B 1 118 ? -7.066 17.172 1.647 1 97.94 118 LEU B C 1
ATOM 2244 O O . LEU B 1 118 ? -6.488 16.969 2.715 1 97.94 118 LEU B O 1
ATOM 2248 N N . VAL B 1 119 ? -6.652 18.047 0.707 1 98 119 VAL B N 1
ATOM 2249 C CA . VAL B 1 119 ? -5.449 18.844 0.916 1 98 119 VAL B CA 1
ATOM 2250 C C . VAL B 1 119 ? -5.742 20.312 0.583 1 98 119 VAL B C 1
ATOM 2252 O O . VAL B 1 119 ? -6.695 20.609 -0.139 1 98 119 VAL B O 1
ATOM 2255 N N . GLU B 1 120 ? -5.016 21.203 1.157 1 97.38 120 GLU B N 1
ATOM 2256 C CA . GLU B 1 120 ? -5.102 22.641 0.852 1 97.38 120 GLU B CA 1
ATOM 2257 C C . GLU B 1 120 ? -3.715 23.266 0.759 1 97.38 120 GLU B C 1
ATOM 2259 O O . GLU B 1 120 ? -2.76 22.766 1.356 1 97.38 120 GLU B O 1
ATOM 2264 N N . ARG B 1 121 ? -3.641 24.281 -0.021 1 93.31 121 ARG B N 1
ATOM 2265 C CA . ARG B 1 121 ? -2.395 25.031 -0.193 1 93.31 121 ARG B CA 1
ATOM 2266 C C . ARG B 1 121 ? -2.461 26.375 0.51 1 93.31 121 ARG B C 1
ATOM 2268 O O . ARG B 1 121 ? -3.514 27.016 0.535 1 93.31 121 ARG B O 1
ATOM 2275 N N . GLU B 1 122 ? -1.393 26.641 1.159 1 88.06 122 GLU B N 1
ATOM 2276 C CA . GLU B 1 122 ? -1.277 27.938 1.816 1 88.06 122 GLU B CA 1
ATOM 2277 C C . GLU B 1 122 ? -0.069 28.703 1.299 1 88.06 122 GLU B C 1
ATOM 2279 O O . GLU B 1 122 ? 0.989 28.125 1.052 1 88.06 122 GLU B O 1
ATOM 2284 N N . ASP B 1 123 ? -0.251 29.953 1.016 1 82.12 123 ASP B N 1
ATOM 2285 C CA . ASP B 1 123 ? 0.849 30.828 0.621 1 82.12 123 ASP B CA 1
ATOM 2286 C C . ASP B 1 123 ? 1.616 31.344 1.842 1 82.12 123 ASP B C 1
ATOM 2288 O O . ASP B 1 123 ? 1.028 31.562 2.902 1 82.12 123 ASP B O 1
ATOM 2292 N N . ASP B 1 124 ? 2.932 31.172 1.883 1 73.62 124 ASP B N 1
ATOM 2293 C CA . ASP B 1 124 ? 3.725 31.625 3.021 1 73.62 124 ASP B CA 1
ATOM 2294 C C . ASP B 1 124 ? 3.693 33.156 3.135 1 73.62 124 ASP B C 1
ATOM 2296 O O . ASP B 1 124 ? 4.258 33.719 4.07 1 73.62 124 ASP B O 1
ATOM 2300 N N . GLY B 1 125 ? 2.854 33.844 2.434 1 65.06 125 GLY B N 1
ATOM 2301 C CA . GLY B 1 125 ? 2.748 35.281 2.508 1 65.06 125 GLY B CA 1
ATOM 2302 C C . GLY B 1 125 ? 4.043 36 2.162 1 65.06 125 GLY B C 1
ATOM 2303 O O . GLY B 1 125 ? 4.035 37.188 1.826 1 65.06 125 GLY B O 1
ATOM 2304 N N . ARG B 1 126 ? 5.234 35.562 2.604 1 60.31 126 ARG B N 1
ATOM 2305 C CA . ARG B 1 126 ? 6.473 36.344 2.555 1 60.31 126 ARG B CA 1
ATOM 2306 C C . ARG B 1 126 ? 7.074 36.312 1.155 1 60.31 126 ARG B C 1
ATOM 2308 O O . ARG B 1 126 ? 7.555 37.344 0.663 1 60.31 126 ARG B O 1
ATOM 2315 N N . ASP B 1 127 ? 7.453 35.25 0.714 1 57.81 127 ASP B N 1
ATOM 2316 C CA . ASP B 1 127 ? 8.227 35.281 -0.523 1 57.81 127 ASP B CA 1
ATOM 2317 C C . ASP B 1 127 ? 7.352 34.906 -1.724 1 57.81 127 ASP B C 1
ATOM 2319 O O . ASP B 1 127 ? 7.863 34.688 -2.824 1 57.81 127 ASP B O 1
ATOM 2323 N N . GLY B 1 128 ? 6.234 35.219 -1.634 1 60.38 128 GLY B N 1
ATOM 2324 C CA . GLY B 1 128 ? 5.25 35.062 -2.689 1 60.38 128 GLY B CA 1
ATOM 2325 C C . GLY B 1 128 ? 5.406 33.75 -3.461 1 60.38 128 GLY B C 1
ATOM 2326 O O . GLY B 1 128 ? 4.469 33.281 -4.113 1 60.38 128 GLY B O 1
ATOM 2327 N N . ARG B 1 129 ? 6.676 33.1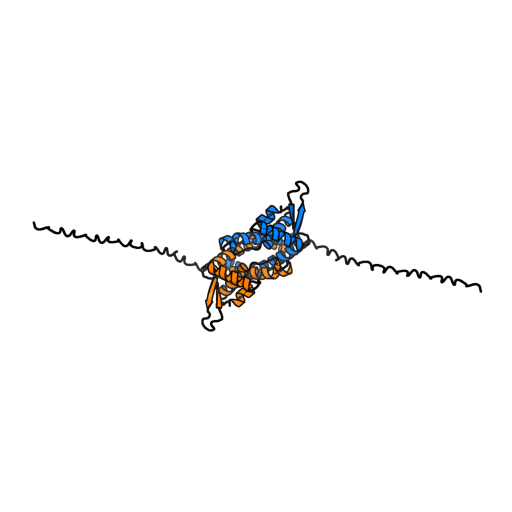25 -3.434 1 63.94 129 ARG B N 1
ATOM 2328 C CA . ARG B 1 129 ? 6.918 32.031 -4.367 1 63.94 129 ARG B CA 1
ATOM 2329 C C . ARG B 1 129 ? 6.855 30.688 -3.654 1 63.94 129 ARG B C 1
ATOM 2331 O O . ARG B 1 129 ? 6.754 29.641 -4.301 1 63.94 129 ARG B O 1
ATOM 2338 N N . ARG B 1 130 ? 6.793 30.781 -2.34 1 81.06 130 ARG B N 1
ATOM 2339 C CA . ARG B 1 130 ? 6.801 29.453 -1.706 1 81.06 130 ARG B CA 1
ATOM 2340 C C . ARG B 1 130 ? 5.418 29.109 -1.167 1 81.06 130 ARG B C 1
ATOM 2342 O O . ARG B 1 130 ? 4.785 29.922 -0.488 1 81.06 130 ARG B O 1
ATOM 2349 N N . THR B 1 131 ? 4.887 28.094 -1.707 1 90.81 131 THR B N 1
ATOM 2350 C CA . THR B 1 131 ? 3.604 27.594 -1.229 1 90.81 131 THR B CA 1
ATOM 2351 C C . THR B 1 131 ? 3.793 26.312 -0.419 1 90.81 131 THR B C 1
ATOM 2353 O O . THR B 1 131 ? 4.758 25.578 -0.632 1 90.81 131 THR B O 1
ATOM 2356 N N . PHE B 1 132 ? 2.984 26.203 0.582 1 95.25 132 PHE B N 1
ATOM 2357 C CA . PHE B 1 132 ? 2.98 25.016 1.421 1 95.25 132 PHE B CA 1
ATOM 2358 C C . PHE B 1 132 ? 1.68 24.234 1.252 1 95.25 132 PHE B C 1
ATOM 2360 O O . PHE B 1 132 ? 0.645 24.812 0.912 1 95.25 132 PHE B O 1
ATOM 2367 N N . VAL B 1 133 ? 1.786 22.938 1.535 1 97.12 133 VAL B N 1
ATOM 2368 C CA . VAL B 1 133 ? 0.617 22.078 1.404 1 97.12 133 VAL B CA 1
ATOM 2369 C C . VAL B 1 133 ? 0.397 21.312 2.703 1 97.12 133 VAL B C 1
ATOM 2371 O O . VAL B 1 133 ? 1.357 20.906 3.361 1 97.12 133 VAL B O 1
ATOM 2374 N N . ARG B 1 134 ? -0.851 21.156 3.061 1 97.5 134 ARG B N 1
ATOM 2375 C CA . ARG B 1 134 ? -1.189 20.391 4.262 1 97.5 134 ARG B CA 1
ATOM 2376 C C . ARG B 1 134 ? -2.51 19.656 4.082 1 97.5 134 ARG B C 1
ATOM 2378 O O . ARG B 1 134 ? -3.281 19.953 3.17 1 97.5 134 ARG B O 1
ATOM 2385 N N . LEU B 1 135 ? -2.709 18.672 4.945 1 97.75 135 LEU B N 1
ATOM 2386 C CA . LEU B 1 135 ? -4.02 18.031 4.996 1 97.75 135 LEU B CA 1
ATOM 2387 C C . LEU B 1 135 ? -5.066 19 5.547 1 97.75 135 LEU B C 1
ATOM 2389 O O . LEU B 1 135 ? -4.793 19.75 6.488 1 97.75 135 LEU B O 1
ATOM 2393 N N . THR B 1 136 ? -6.219 18.969 4.941 1 97.5 136 THR B N 1
ATOM 2394 C CA . THR B 1 136 ? -7.359 19.609 5.586 1 97.5 136 THR B CA 1
ATOM 2395 C C . THR B 1 136 ? -7.809 18.812 6.812 1 97.5 136 THR B C 1
ATOM 2397 O O . THR B 1 136 ? -7.32 17.703 7.051 1 97.5 136 THR B O 1
ATOM 2400 N N . ARG B 1 137 ? -8.711 19.438 7.613 1 95.94 137 ARG B N 1
ATOM 2401 C CA . ARG B 1 137 ? -9.289 18.688 8.734 1 95.94 137 ARG B CA 1
ATOM 2402 C C . ARG B 1 137 ? -9.969 17.406 8.25 1 95.94 137 ARG B C 1
ATOM 2404 O O . ARG B 1 137 ? -9.82 16.359 8.867 1 95.94 137 ARG B O 1
ATOM 2411 N N . ALA B 1 138 ? -10.648 17.484 7.152 1 96.44 138 ALA B N 1
ATOM 2412 C CA . ALA B 1 138 ? -11.312 16.328 6.57 1 96.44 138 ALA B CA 1
ATOM 2413 C C . ALA B 1 138 ? -10.297 15.273 6.133 1 96.44 138 ALA B C 1
ATOM 2415 O O . ALA B 1 138 ? -10.508 14.07 6.328 1 96.44 138 ALA B O 1
ATOM 2416 N N . GLY B 1 139 ? -9.219 15.766 5.504 1 97.69 139 GLY B N 1
ATOM 2417 C CA . GLY B 1 139 ? -8.156 14.859 5.098 1 97.69 139 GLY B CA 1
ATOM 2418 C C . GLY B 1 139 ? -7.5 14.148 6.266 1 97.69 139 GLY B C 1
ATOM 2419 O O . GLY B 1 139 ? -7.199 12.953 6.184 1 97.69 139 GLY B O 1
ATOM 2420 N N . LEU B 1 140 ? -7.336 14.891 7.324 1 97.44 140 LEU B N 1
ATOM 2421 C CA . LEU B 1 140 ? -6.719 14.328 8.523 1 97.44 140 LEU B CA 1
ATOM 2422 C C . LEU B 1 140 ? -7.609 13.258 9.141 1 97.44 140 LEU B C 1
ATOM 2424 O O . LEU B 1 140 ? -7.137 12.18 9.516 1 97.44 140 LEU B O 1
ATOM 2428 N N . VAL B 1 141 ? -8.828 13.531 9.234 1 96.44 141 VAL B N 1
ATOM 2429 C CA . VAL B 1 141 ? -9.797 12.602 9.805 1 96.44 141 VAL B CA 1
ATOM 2430 C C . VAL B 1 141 ? -9.867 11.344 8.945 1 96.44 141 VAL B C 1
ATOM 2432 O O . VAL B 1 141 ? -9.891 10.227 9.477 1 96.44 141 VAL B O 1
ATOM 2435 N N . ALA B 1 142 ? -9.883 11.516 7.652 1 97 142 ALA B N 1
ATOM 2436 C CA . ALA B 1 142 ? -9.914 10.383 6.738 1 97 142 ALA B CA 1
ATOM 2437 C C . ALA B 1 142 ? -8.68 9.5 6.902 1 97 142 ALA B C 1
ATOM 2439 O O . ALA B 1 142 ? -8.789 8.273 6.977 1 97 142 ALA B O 1
ATOM 2440 N N . MET B 1 143 ? -7.555 10.133 6.992 1 97.69 143 MET B N 1
ATOM 2441 C CA . MET B 1 143 ? -6.305 9.391 7.16 1 97.69 143 MET B CA 1
ATOM 2442 C C . MET B 1 143 ? -6.266 8.688 8.508 1 97.69 143 MET B C 1
ATOM 2444 O O . MET B 1 143 ? -5.793 7.555 8.609 1 97.69 143 MET B O 1
ATOM 2448 N N . ASP B 1 144 ? -6.734 9.352 9.508 1 97.12 144 ASP B N 1
ATOM 2449 C CA . ASP B 1 144 ? -6.797 8.727 10.828 1 97.12 144 ASP B CA 1
ATOM 2450 C C . ASP B 1 144 ? -7.613 7.438 10.789 1 97.12 144 ASP B C 1
ATOM 2452 O O . ASP B 1 144 ? -7.191 6.406 11.32 1 97.12 144 ASP B O 1
ATOM 2456 N N . GLY B 1 145 ? -8.75 7.555 10.211 1 95.88 145 GLY B N 1
ATOM 2457 C CA . GLY B 1 145 ? -9.586 6.371 10.078 1 95.88 145 GLY B CA 1
ATOM 2458 C C . GLY B 1 145 ? -8.922 5.262 9.281 1 95.88 145 GLY B C 1
ATOM 2459 O O . GLY B 1 145 ? -8.953 4.094 9.688 1 95.88 145 GLY B O 1
ATOM 2460 N N . CYS B 1 146 ? -8.305 5.609 8.203 1 96.12 146 CYS B N 1
ATOM 2461 C CA . CYS B 1 146 ? -7.625 4.656 7.328 1 96.12 146 CYS B CA 1
ATOM 2462 C C . CYS B 1 146 ? -6.48 3.965 8.062 1 96.12 146 CYS B C 1
ATOM 2464 O O . CYS B 1 146 ? -6.375 2.736 8.031 1 96.12 146 CYS B O 1
ATOM 2466 N N . LEU B 1 147 ? -5.707 4.688 8.734 1 96.38 147 LEU B N 1
ATOM 2467 C CA . LEU B 1 147 ? -4.523 4.164 9.406 1 96.38 147 LEU B CA 1
ATOM 2468 C C . LEU B 1 147 ? -4.914 3.344 10.633 1 96.38 147 LEU B C 1
ATOM 2470 O O . LEU B 1 147 ? -4.266 2.342 10.945 1 96.38 147 LEU B O 1
ATOM 2474 N N . ALA B 1 148 ? -5.957 3.793 11.32 1 93.94 148 ALA B N 1
ATOM 2475 C CA . ALA B 1 148 ? -6.477 2.996 12.43 1 93.94 148 ALA B CA 1
ATOM 2476 C C . ALA B 1 148 ? -6.949 1.628 11.945 1 93.94 148 ALA B C 1
ATOM 2478 O O . ALA B 1 148 ? -6.73 0.616 12.617 1 93.94 148 ALA B O 1
ATOM 2479 N N . ASN B 1 149 ? -7.598 1.631 10.883 1 93.38 149 ASN B N 1
ATOM 2480 C CA . ASN B 1 149 ? -8.055 0.374 10.297 1 93.38 149 ASN B CA 1
ATOM 2481 C C . ASN B 1 149 ? -6.879 -0.518 9.898 1 93.38 149 ASN B C 1
ATOM 2483 O O . ASN B 1 149 ? -6.91 -1.729 10.125 1 93.38 149 ASN B O 1
ATOM 2487 N N . LEU B 1 150 ? -5.887 0.088 9.312 1 92.81 150 LEU B N 1
ATOM 2488 C CA . LEU B 1 150 ? -4.68 -0.649 8.953 1 92.81 150 LEU B CA 1
ATOM 2489 C C . LEU B 1 150 ? -4.012 -1.234 10.195 1 92.81 150 LEU B C 1
ATOM 2491 O O . LEU B 1 150 ? -3.613 -2.402 10.203 1 92.81 150 LEU B O 1
ATOM 2495 N N . HIS B 1 151 ? -3.936 -0.46 11.164 1 90.5 151 HIS B N 1
ATOM 2496 C CA . HIS B 1 151 ? -3.34 -0.914 12.414 1 90.5 151 HIS B CA 1
ATOM 2497 C C . HIS B 1 151 ? -4.113 -2.092 13 1 90.5 151 HIS B C 1
ATOM 2499 O O . HIS B 1 151 ? -3.516 -3.078 13.43 1 90.5 151 HIS B O 1
ATOM 2505 N N . ALA B 1 152 ? -5.387 -1.959 13.023 1 89.38 152 ALA B N 1
ATOM 2506 C CA . ALA B 1 152 ? -6.234 -3.031 13.539 1 89.38 152 ALA B CA 1
ATOM 2507 C C . ALA B 1 152 ? -6.027 -4.32 12.75 1 89.38 152 ALA B C 1
ATOM 2509 O O . ALA B 1 152 ? -6.008 -5.41 13.328 1 89.38 152 ALA B O 1
ATOM 2510 N N . GLY B 1 153 ? -5.906 -4.191 11.453 1 89.06 153 GLY B N 1
ATOM 2511 C CA . GLY B 1 153 ? -5.645 -5.352 10.609 1 89.06 153 GLY B CA 1
ATOM 2512 C C . GLY B 1 153 ? -4.312 -6.016 10.914 1 89.06 153 GLY B C 1
ATOM 2513 O O . GLY B 1 153 ? -4.23 -7.242 10.984 1 89.06 153 GLY B O 1
ATOM 2514 N N . ILE B 1 154 ? -3.322 -5.227 11.062 1 86.31 154 ILE B N 1
ATOM 2515 C CA . ILE B 1 154 ? -1.988 -5.723 11.383 1 86.31 154 ILE B CA 1
ATOM 2516 C C . ILE B 1 154 ? -2.016 -6.434 12.734 1 86.31 154 ILE B C 1
ATOM 2518 O O . ILE B 1 154 ? -1.452 -7.52 12.883 1 86.31 154 ILE B O 1
ATOM 2522 N N . ARG B 1 155 ? -2.688 -5.852 13.664 1 84.56 155 ARG B N 1
ATOM 2523 C CA . ARG B 1 155 ? -2.787 -6.441 14.992 1 84.56 155 ARG B CA 1
ATOM 2524 C C . ARG B 1 155 ? -3.523 -7.777 14.945 1 84.56 155 ARG B C 1
ATOM 2526 O O . ARG B 1 155 ? -3.141 -8.727 15.633 1 84.56 155 ARG B O 1
ATOM 2533 N N . ARG B 1 156 ? -4.527 -7.809 14.219 1 83.94 156 ARG B N 1
ATOM 2534 C CA . ARG B 1 156 ? -5.285 -9.047 14.078 1 83.94 156 ARG B CA 1
ATOM 2535 C C . ARG B 1 156 ? -4.43 -10.141 13.453 1 83.94 156 ARG B C 1
ATOM 2537 O O . ARG B 1 156 ? -4.492 -11.305 13.867 1 83.94 156 ARG B O 1
ATOM 2544 N N . ALA B 1 157 ? -3.637 -9.727 12.562 1 80.75 157 ALA B N 1
ATOM 2545 C CA . ALA B 1 157 ? -2.84 -10.695 11.812 1 80.75 157 ALA B CA 1
ATOM 2546 C C . ALA B 1 157 ? -1.634 -11.156 12.625 1 80.75 157 ALA B C 1
ATOM 2548 O O . ALA B 1 157 ? -1.247 -12.32 12.57 1 80.75 157 ALA B O 1
ATOM 2549 N N . PHE B 1 158 ? -1.122 -10.281 13.438 1 76.31 158 PHE B N 1
ATOM 2550 C CA . PHE B 1 158 ? 0.17 -10.594 14.031 1 76.31 158 PHE B CA 1
ATOM 2551 C C . PHE B 1 158 ? 0.109 -10.469 15.555 1 76.31 158 PHE B C 1
ATOM 2553 O O . PHE B 1 158 ? 1.069 -10.812 16.25 1 76.31 158 PHE B O 1
ATOM 2560 N N . GLY B 1 159 ? -0.749 -9.773 16.203 1 66.25 159 GLY B N 1
ATOM 2561 C CA . GLY B 1 159 ? -0.77 -9.445 17.625 1 66.25 159 GLY B CA 1
ATOM 2562 C C . GLY B 1 159 ? -0.943 -10.656 18.516 1 66.25 159 GLY B C 1
ATOM 2563 O O . GLY B 1 159 ? -0.46 -10.672 19.641 1 66.25 159 GLY B O 1
ATOM 2564 N N . ASP B 1 160 ? -1.973 -11.438 18.359 1 53.75 160 ASP B N 1
ATOM 2565 C CA . ASP B 1 160 ? -2.369 -12.359 19.422 1 53.75 160 ASP B CA 1
ATOM 2566 C C . ASP B 1 160 ? -1.311 -13.438 19.625 1 53.75 160 ASP B C 1
ATOM 2568 O O . ASP B 1 160 ? -1.547 -14.414 20.344 1 53.75 160 ASP B O 1
ATOM 2572 N N . GLY B 1 161 ? -0.032 -13.094 19.641 1 51.75 161 GLY B N 1
ATOM 2573 C CA . GLY B 1 161 ? 0.882 -14.156 20.047 1 51.75 161 GLY B CA 1
ATOM 2574 C C . GLY B 1 161 ? 0.757 -15.406 19.188 1 51.75 161 GLY B C 1
ATOM 2575 O O . GLY B 1 161 ? 1.603 -16.297 19.266 1 51.75 161 GLY B O 1
ATOM 2576 N N . THR B 1 162 ? -0.3 -15.812 18.797 1 46.69 162 THR B N 1
ATOM 2577 C CA . THR B 1 162 ? -0.568 -17.031 18.062 1 46.69 162 THR B CA 1
ATOM 2578 C C . THR B 1 162 ? -0.271 -16.844 16.578 1 46.69 162 THR B C 1
ATOM 2580 O O . THR B 1 162 ? -0.519 -17.734 15.766 1 46.69 162 THR B O 1
ATOM 2583 N N . SER B 1 163 ? 0.174 -15.789 16.234 1 53.88 163 SER B N 1
ATOM 2584 C CA . SER B 1 163 ? 0.436 -15.43 14.852 1 53.88 163 SER B CA 1
ATOM 2585 C C . SER B 1 163 ? 1.648 -16.172 14.305 1 53.88 163 SER B C 1
ATOM 2587 O O . SER B 1 163 ? 2.439 -16.734 15.07 1 53.88 163 SER B O 1
ATOM 2589 N N . ALA B 1 164 ? 1.729 -16.406 13.039 1 54.25 164 ALA B N 1
ATOM 2590 C CA . ALA B 1 164 ? 2.875 -17.047 12.391 1 54.25 164 ALA B CA 1
ATOM 2591 C C . ALA B 1 164 ? 4.184 -16.594 13.039 1 54.25 164 ALA B C 1
ATOM 2593 O O . ALA B 1 164 ? 5.113 -17.391 13.188 1 54.25 164 ALA B O 1
ATOM 2594 N N . ASP B 1 165 ? 4.199 -15.391 13.547 1 54.78 165 ASP B N 1
ATOM 2595 C CA . ASP B 1 165 ? 5.379 -14.859 14.219 1 54.78 165 ASP B CA 1
ATOM 2596 C C . ASP B 1 165 ? 5.672 -15.625 15.508 1 54.78 165 ASP B C 1
ATOM 2598 O O . ASP B 1 165 ? 6.832 -15.898 15.82 1 54.78 165 ASP B O 1
ATOM 2602 N N . ALA B 1 166 ? 4.562 -15.898 16.234 1 53.62 166 ALA B N 1
ATOM 2603 C CA . ALA B 1 166 ? 4.77 -16.703 17.438 1 53.62 166 ALA B CA 1
ATOM 2604 C C . ALA B 1 166 ? 5.355 -18.062 17.094 1 53.62 166 ALA B C 1
ATOM 2606 O O . ALA B 1 166 ? 6.25 -18.562 17.781 1 53.62 166 ALA B O 1
ATOM 2607 N N . ARG B 1 167 ? 4.906 -18.641 16.031 1 49.84 167 ARG B N 1
ATOM 2608 C CA . ARG B 1 167 ? 5.414 -19.969 15.664 1 49.84 167 ARG B CA 1
ATOM 2609 C C . ARG B 1 167 ? 6.879 -19.891 15.25 1 49.84 167 ARG B C 1
ATOM 2611 O O . ARG B 1 167 ? 7.648 -20.812 15.508 1 49.84 167 ARG B O 1
ATOM 2618 N N . LEU B 1 168 ? 7.258 -18.797 14.695 1 51.31 168 LEU B N 1
ATOM 2619 C CA . LEU B 1 168 ? 8.656 -18.594 14.344 1 51.31 168 LEU B CA 1
ATOM 2620 C C . LEU B 1 168 ? 9.523 -18.453 15.594 1 51.31 168 LEU B C 1
ATOM 2622 O O . LEU B 1 168 ? 10.641 -18.969 15.641 1 51.31 168 LEU B O 1
ATOM 2626 N N . ARG B 1 169 ? 8.93 -17.719 16.516 1 50.88 169 ARG B N 1
ATOM 2627 C CA . ARG B 1 169 ? 9.688 -17.578 17.75 1 50.88 169 ARG B CA 1
ATOM 2628 C C . ARG B 1 169 ? 9.812 -18.922 18.469 1 50.88 169 ARG B C 1
ATOM 2630 O O . ARG B 1 169 ? 10.844 -19.203 19.094 1 50.88 169 ARG B O 1
ATOM 2637 N N . LEU B 1 170 ? 8.766 -19.672 18.438 1 43.47 170 LEU B N 1
ATOM 2638 C CA . LEU B 1 170 ? 8.844 -20.969 19.109 1 43.47 170 LEU B CA 1
ATOM 2639 C C . LEU B 1 170 ? 9.781 -21.906 18.359 1 43.47 170 LEU B C 1
ATOM 2641 O O . LEU B 1 170 ? 10.367 -22.812 18.953 1 43.47 170 LEU B O 1
ATOM 2645 N N . ALA B 1 171 ? 9.883 -21.75 17.172 1 42.78 171 ALA B N 1
ATOM 2646 C CA . ALA B 1 171 ? 10.797 -22.641 16.453 1 42.78 171 ALA B CA 1
ATOM 2647 C C . ALA B 1 171 ? 12.242 -22.188 16.625 1 42.78 171 ALA B C 1
ATOM 2649 O O . ALA B 1 171 ? 13.172 -22.906 16.25 1 42.78 171 ALA B O 1
ATOM 2650 N N . GLU B 1 172 ? 12.516 -20.969 16.984 1 42.44 172 GLU B N 1
ATOM 2651 C CA . GLU B 1 172 ? 13.852 -20.656 17.469 1 42.44 172 GLU B CA 1
ATOM 2652 C C . GLU B 1 172 ? 14.062 -21.188 18.875 1 42.44 172 GLU B C 1
ATOM 2654 O O . GLU B 1 172 ? 13.141 -21.188 19.688 1 42.44 172 GLU B O 1
#

Radius of gyration: 34.43 Å; Cα contacts (8 Å, |Δi|>4): 347; chains: 2; bounding box: 132×95×113 Å

Organism: Novosphingobium aromaticivorans (strain ATCC 700278 / DSM 12444 / CCUG 56034 / CIP 105152 / NBRC 16084 / F199) (NCBI:txid279238)

Nearest PDB structures (foldseek):
  2fbi-assembly1_A-2  TM=5.621E-01  e=1.908E-04  Pseudomonas aeruginosa
  7kfq-assembly1_A  TM=5.027E-01  e=2.279E-04  Variovorax paradoxus
  7el3-assembly1_B  TM=5.674E-01  e=4.640E-04  Acinetobacter baumannii
  8xzu-assembly1_A  TM=5.099E-01  e=3.451E-04  Escherichia coli O127:H6 str. E2348/69
  7dvs-assembly1_B  TM=5.438E-01  e=1.708E-03  Streptococcus agalactiae